Protein AF-A0A2V8T708-F1 (afdb_monomer_lite)

Foldseek 3Di:
DVVVLVVLLVVLVVQLVVCVVLVVLLSVLVSLLVNLVSCVVVVNLVSNLVSLVVSQVSLVLCVLQDDDPPVSLVVSLCSNCSSLLSNLVSCVVVVNNQVSVQSLLVSVLLSVLSCCVVPPLPLCPPPDPVLVVVLVVLNVQLVVLVVVLVVLVPDPDRDPVVSSVSSVSNVVSVVVNVVSVVVVCVVPVCSCVSSPVDRGQGLQNVLVVAPAQVDWDWGWDDDPVDIKIKIKGFAPDDDPPDDPDPRRIDIDIDD

Sequence (255 aa):
MQEKYAQALEDYQSSLRISKEIGDRQRVAITLNNIGNAYYLQGNRLSAREYLTNAIAAVEELRGEVVGDEQQQQQFFQMMLSPYHQIIKLLLDEKKPVEAFGYAERGKARALLDTLENGRVQVTKAMTESEKSEEQRLNAQVVLINTQIYRENLRQQQEKAVLSELQNRLEKARASYEAFQINVYAAHPELKTQRGRMNPVDLGEAGKLIPDARAAILEYVVTEDRTYLFLLTKRQQPQADGDSSPAATSLKVYT

pLDDT: mean 80.22, std 14.01, range [40.09, 97.5]

Secondary structure (DSSP, 8-state):
-HHHHHHHHHHHHHHHHHHHHTT-HHHHHHHHHHHHHHHHHTT-HHHHHHHHHHHHHHHHHHTTS----HHHHHHHHHHHHHHHHHHHHHHHHTT-HHHHHHHHHHHHHHHHHHHHHTTT--TTTTS-HHHHHHHHHHHHHHHHHHHHHHHHHTSSS--HHHHHHHHHHHHHHHHHHHHHHHHHHHH-THHHHHTT-PPPPPHHHHHHT--STT-EEEEEEE-SS-EEEEEEEE-SS--SS-------EEEEEE-

Radius of gyration: 21.23 Å; chains: 1; bounding box: 49×35×62 Å

Structure (mmCIF, N/CA/C/O backbone):
data_AF-A0A2V8T708-F1
#
_entry.id   AF-A0A2V8T708-F1
#
loop_
_atom_site.group_PDB
_atom_site.id
_atom_site.type_symbol
_atom_site.label_atom_id
_atom_site.label_alt_id
_atom_site.label_comp_id
_atom_site.label_asym_id
_atom_site.label_entity_id
_atom_site.label_seq_id
_atom_site.pdbx_PDB_ins_code
_atom_site.Cartn_x
_atom_site.Cartn_y
_atom_site.Cartn_z
_atom_site.occupancy
_atom_site.B_iso_or_equiv
_atom_site.auth_seq_id
_atom_site.auth_comp_id
_atom_site.auth_asym_id
_atom_site.auth_atom_id
_atom_site.pdbx_PDB_model_num
ATOM 1 N N . MET A 1 1 ? -26.176 5.010 -11.336 1.00 62.66 1 MET A N 1
ATOM 2 C CA . MET A 1 1 ? -24.756 4.701 -11.032 1.00 62.66 1 MET A CA 1
ATOM 3 C C . MET A 1 1 ? -24.091 5.845 -10.273 1.00 62.66 1 MET A C 1
ATOM 5 O O . MET A 1 1 ? -23.563 5.576 -9.209 1.00 62.66 1 MET A O 1
ATOM 9 N N . GLN A 1 2 ? -24.183 7.103 -10.732 1.00 62.94 2 GLN A N 1
ATOM 10 C CA . GLN A 1 2 ? -23.616 8.271 -10.026 1.00 62.94 2 GLN A CA 1
ATOM 11 C C . GLN A 1 2 ? -24.111 8.444 -8.577 1.00 62.94 2 GLN A C 1
ATOM 13 O O . GLN A 1 2 ? -23.284 8.596 -7.685 1.00 62.94 2 GLN A O 1
ATOM 18 N N . GLU A 1 3 ? -25.417 8.313 -8.317 1.00 70.19 3 GLU A N 1
ATOM 19 C CA . GLU A 1 3 ? -25.972 8.398 -6.949 1.00 70.19 3 GLU A CA 1
ATOM 20 C C . GLU A 1 3 ? -25.413 7.323 -6.001 1.00 70.19 3 GLU A C 1
ATOM 22 O O . GLU A 1 3 ? -25.097 7.613 -4.852 1.00 70.19 3 GLU A O 1
ATOM 27 N N . LYS A 1 4 ? -25.196 6.096 -6.498 1.00 76.75 4 LYS A N 1
ATOM 28 C CA . LYS A 1 4 ? -24.633 4.996 -5.696 1.00 76.75 4 LYS A CA 1
ATOM 29 C C . LYS A 1 4 ? -23.182 5.261 -5.292 1.00 76.75 4 LYS A C 1
ATOM 31 O O . LYS A 1 4 ? -22.783 4.899 -4.193 1.00 76.75 4 LYS A O 1
ATOM 36 N N . TYR A 1 5 ? -22.396 5.897 -6.164 1.00 81.25 5 TYR A N 1
ATOM 37 C CA . TYR A 1 5 ? -21.017 6.259 -5.835 1.00 81.25 5 TYR A CA 1
ATOM 38 C C . TYR A 1 5 ? -20.942 7.445 -4.870 1.00 81.25 5 TYR A C 1
ATOM 40 O O . TYR A 1 5 ? -20.059 7.463 -4.022 1.00 81.25 5 TYR A O 1
ATOM 48 N N . ALA A 1 6 ? -21.851 8.419 -4.980 1.00 81.81 6 ALA A N 1
ATOM 49 C CA . ALA A 1 6 ? -21.919 9.535 -4.036 1.00 81.81 6 ALA A CA 1
ATOM 50 C C . ALA A 1 6 ? -22.233 9.044 -2.614 1.00 81.81 6 ALA A C 1
ATOM 52 O O . ALA A 1 6 ? -21.517 9.390 -1.679 1.00 81.81 6 ALA A O 1
ATOM 53 N N . GLN A 1 7 ? -23.221 8.156 -2.478 1.00 85.44 7 GLN A N 1
ATOM 54 C CA . GLN A 1 7 ? -23.560 7.543 -1.195 1.00 85.44 7 GLN A CA 1
ATOM 55 C C . GLN A 1 7 ? -22.406 6.690 -0.640 1.00 85.44 7 GLN A C 1
ATOM 57 O O . GLN A 1 7 ? -22.035 6.834 0.520 1.00 85.44 7 GLN A O 1
ATOM 62 N N . ALA A 1 8 ? -21.760 5.873 -1.482 1.00 87.56 8 ALA A N 1
ATOM 63 C CA . ALA A 1 8 ? -20.595 5.092 -1.062 1.00 87.56 8 ALA A CA 1
ATOM 64 C C . ALA A 1 8 ? -19.437 5.979 -0.571 1.00 87.56 8 ALA A C 1
ATOM 66 O O . ALA A 1 8 ? -18.780 5.653 0.414 1.00 87.56 8 ALA A O 1
ATOM 67 N N . LEU A 1 9 ? -19.183 7.113 -1.235 1.00 91.94 9 LEU A N 1
ATOM 68 C CA . LEU A 1 9 ? -18.159 8.066 -0.808 1.00 91.94 9 LEU A CA 1
ATOM 69 C C . LEU A 1 9 ? -18.486 8.695 0.550 1.00 91.94 9 LEU A C 1
ATOM 71 O O . LEU A 1 9 ? -17.573 8.859 1.353 1.00 91.94 9 LEU A O 1
ATOM 75 N N . GLU A 1 10 ? -19.748 9.022 0.823 1.00 90.50 10 GLU A N 1
ATOM 76 C CA . GLU A 1 10 ? -20.181 9.551 2.123 1.00 90.50 10 GLU A CA 1
ATOM 77 C C . GLU A 1 10 ? -19.977 8.527 3.253 1.00 90.50 10 GLU A C 1
ATOM 79 O O . GLU A 1 10 ? -19.394 8.846 4.299 1.00 90.50 10 GLU A O 1
ATOM 84 N N . ASP A 1 11 ? -20.352 7.271 3.004 1.00 90.31 11 ASP A N 1
ATOM 85 C CA . ASP A 1 11 ? -20.136 6.164 3.936 1.00 90.31 11 ASP A CA 1
ATOM 86 C C . ASP A 1 11 ? -18.637 5.928 4.184 1.00 90.31 11 ASP A C 1
ATOM 88 O O . ASP A 1 11 ? -18.193 5.788 5.330 1.00 90.31 11 ASP A O 1
ATOM 92 N N . TYR A 1 12 ? -17.817 5.945 3.127 1.00 93.94 12 TYR A N 1
ATOM 93 C CA . TYR A 1 12 ? -16.369 5.796 3.255 1.00 93.94 12 TYR A CA 1
ATOM 94 C C . TYR A 1 12 ? -15.712 6.984 3.957 1.00 93.94 12 TYR A C 1
ATOM 96 O O . TYR A 1 12 ? -14.820 6.775 4.774 1.00 93.94 12 TYR A O 1
ATOM 104 N N . GLN A 1 13 ? -16.142 8.220 3.704 1.00 91.88 13 GLN A N 1
ATOM 105 C CA . GLN A 1 13 ? -15.653 9.408 4.416 1.00 91.88 13 GLN A CA 1
ATOM 106 C C . GLN A 1 13 ? -15.935 9.297 5.920 1.00 91.88 13 GLN A C 1
ATOM 108 O O . GLN A 1 13 ? -15.044 9.515 6.746 1.00 91.88 13 GLN A O 1
ATOM 113 N N . SER A 1 14 ? -17.148 8.872 6.280 1.00 90.75 14 SER A N 1
ATOM 114 C CA . SER A 1 14 ? -17.531 8.618 7.671 1.00 90.75 14 SER A CA 1
ATOM 115 C C . SER A 1 14 ? -16.691 7.504 8.296 1.00 90.75 14 SER A C 1
ATOM 117 O O . SER A 1 14 ? -16.162 7.670 9.397 1.00 90.75 14 SER A O 1
ATOM 119 N N . SER A 1 15 ? -16.497 6.398 7.572 1.00 89.50 15 SER A N 1
ATOM 120 C CA . SER A 1 15 ? -15.641 5.294 8.006 1.00 89.50 15 SER A CA 1
ATOM 121 C C . SER A 1 15 ? -14.191 5.736 8.203 1.00 89.50 15 SER A C 1
ATOM 123 O O . SER A 1 15 ? -13.586 5.398 9.218 1.00 89.50 15 SER A O 1
ATOM 125 N N . LEU A 1 16 ? -13.635 6.532 7.285 1.00 92.94 16 LEU A N 1
ATOM 126 C CA . LEU A 1 16 ? -12.267 7.040 7.359 1.00 92.94 16 LEU A CA 1
ATOM 127 C C . LEU A 1 16 ? -12.073 7.906 8.603 1.00 92.94 16 LEU A C 1
ATOM 129 O O . LEU A 1 16 ? -11.081 7.743 9.311 1.00 92.94 16 LEU A O 1
ATOM 133 N N . ARG A 1 17 ? -13.028 8.798 8.886 1.00 90.00 17 ARG A N 1
ATOM 134 C CA . ARG A 1 17 ? -13.006 9.649 10.078 1.00 90.00 17 ARG A CA 1
ATOM 135 C C . ARG A 1 17 ? -13.020 8.812 11.356 1.00 90.00 17 ARG A C 1
ATOM 137 O O . ARG A 1 17 ? -12.129 8.977 12.181 1.00 90.00 17 ARG A O 1
ATOM 144 N N . ILE A 1 18 ? -13.965 7.878 11.480 1.00 79.44 18 ILE A N 1
ATOM 145 C CA . ILE A 1 18 ? -14.061 6.997 12.654 1.00 79.44 18 ILE A CA 1
ATOM 146 C C . ILE A 1 18 ? -12.779 6.175 12.808 1.00 79.44 18 ILE A C 1
ATOM 148 O O . ILE A 1 18 ? -12.226 6.112 13.896 1.00 79.44 18 ILE A O 1
ATOM 152 N N . SER A 1 19 ? -12.265 5.599 11.718 1.00 81.12 19 SER A N 1
ATOM 153 C CA . SER A 1 19 ? -11.041 4.784 11.732 1.00 81.12 19 SER A CA 1
ATOM 154 C C . SER A 1 19 ? -9.831 5.575 12.227 1.00 81.12 19 SER A C 1
ATOM 156 O O . SER A 1 19 ? -9.043 5.056 13.010 1.00 81.12 19 SER A O 1
ATOM 158 N N . LYS A 1 20 ? -9.708 6.846 11.818 1.00 82.31 20 LYS A N 1
ATOM 159 C CA . LYS A 1 20 ? -8.677 7.760 12.329 1.00 82.31 20 LYS A CA 1
ATOM 160 C C . LYS A 1 20 ? -8.878 8.075 13.811 1.00 82.31 20 LYS A C 1
ATOM 162 O O . LYS A 1 20 ? -7.913 8.020 14.563 1.00 82.31 20 LYS A O 1
ATOM 167 N N . GLU A 1 21 ? -10.109 8.373 14.231 1.00 76.50 21 GLU A N 1
ATOM 168 C CA . GLU A 1 21 ? -10.447 8.675 15.632 1.00 76.50 21 GLU A CA 1
ATOM 169 C C . GLU A 1 21 ? -10.122 7.507 16.573 1.00 76.50 21 GLU A C 1
ATOM 171 O O . GLU A 1 21 ? -9.673 7.729 17.694 1.00 76.50 21 GLU A O 1
ATOM 176 N N . ILE A 1 22 ? -10.318 6.269 16.112 1.00 71.00 22 ILE A N 1
ATOM 177 C CA . ILE A 1 22 ? -10.075 5.054 16.900 1.00 71.00 22 ILE A CA 1
ATOM 178 C C . ILE A 1 22 ? -8.680 4.439 16.667 1.00 71.00 22 ILE A C 1
ATOM 180 O O . ILE A 1 22 ? -8.396 3.357 17.176 1.00 71.00 22 ILE A O 1
ATOM 184 N N . GLY A 1 23 ? -7.814 5.072 15.868 1.00 69.31 23 GLY A N 1
ATOM 185 C CA . GLY A 1 23 ? -6.458 4.575 15.589 1.00 69.31 23 GLY A CA 1
ATOM 186 C C . GLY A 1 23 ? -6.382 3.274 14.767 1.00 69.31 23 GLY A C 1
ATOM 187 O O . GLY A 1 23 ? -5.349 2.597 14.767 1.00 69.31 23 GLY A O 1
ATOM 188 N N . ASP A 1 24 ? -7.448 2.905 14.048 1.00 77.81 24 ASP A N 1
ATOM 189 C CA . ASP A 1 24 ? -7.485 1.729 13.167 1.00 77.81 24 ASP A CA 1
ATOM 190 C C . ASP A 1 24 ? -6.787 2.042 11.831 1.00 77.81 24 ASP A C 1
ATOM 192 O O . ASP A 1 24 ? -7.413 2.303 10.800 1.00 77.81 24 ASP A O 1
ATOM 196 N N . ARG A 1 25 ? -5.448 2.049 11.866 1.00 81.44 25 ARG A N 1
ATOM 197 C CA . ARG A 1 25 ? -4.577 2.348 10.715 1.00 81.44 25 ARG A CA 1
ATOM 198 C C . ARG A 1 25 ? -4.820 1.396 9.527 1.00 81.44 25 ARG A C 1
ATOM 200 O O . ARG A 1 25 ? -4.778 1.838 8.380 1.00 81.44 25 ARG A O 1
ATOM 207 N N . GLN A 1 26 ? -5.143 0.121 9.777 1.00 80.56 26 GLN A N 1
ATOM 208 C CA . GLN A 1 26 ? -5.480 -0.844 8.716 1.00 80.56 26 GLN A CA 1
ATOM 209 C C . GLN A 1 26 ? -6.760 -0.440 7.986 1.00 80.56 26 GLN A C 1
ATOM 211 O O . GLN A 1 26 ? -6.789 -0.365 6.755 1.00 80.56 26 GLN A O 1
ATOM 216 N N . ARG A 1 27 ? -7.813 -0.102 8.735 1.00 85.31 27 ARG A N 1
ATOM 217 C CA . ARG A 1 27 ? -9.066 0.374 8.145 1.00 85.31 27 ARG A CA 1
ATOM 218 C C . ARG A 1 27 ? -8.904 1.718 7.454 1.00 85.31 27 ARG A C 1
ATOM 220 O O . ARG A 1 27 ? -9.534 1.929 6.425 1.00 85.31 27 ARG A O 1
ATOM 227 N N . VAL A 1 28 ? -8.024 2.595 7.941 1.00 90.81 28 VAL A N 1
ATOM 228 C CA . VAL A 1 28 ? -7.646 3.819 7.217 1.00 90.81 28 VAL A CA 1
ATOM 229 C C . VAL A 1 28 ? -7.103 3.478 5.826 1.00 90.81 28 VAL A C 1
ATOM 231 O O . VAL A 1 28 ? -7.620 4.005 4.843 1.00 90.81 28 VAL A O 1
ATOM 234 N N . ALA A 1 29 ? -6.131 2.569 5.719 1.00 91.25 29 ALA A N 1
ATOM 235 C CA . ALA A 1 29 ? -5.554 2.162 4.435 1.00 91.25 29 ALA A CA 1
ATOM 236 C C . ALA A 1 29 ? -6.601 1.562 3.474 1.00 91.25 29 ALA A C 1
ATOM 238 O O . ALA A 1 29 ? -6.695 1.977 2.315 1.00 91.25 29 ALA A O 1
ATOM 239 N N . ILE A 1 30 ? -7.437 0.642 3.969 1.00 90.69 30 ILE A N 1
ATOM 240 C CA . ILE A 1 30 ? -8.516 0.010 3.189 1.00 90.69 30 ILE A CA 1
ATOM 241 C C . ILE A 1 30 ? -9.527 1.053 2.705 1.00 90.69 30 ILE A C 1
ATOM 243 O O . ILE A 1 30 ? -9.901 1.075 1.531 1.00 90.69 30 ILE A O 1
ATOM 247 N N . THR A 1 31 ? -9.974 1.939 3.594 1.00 93.88 31 THR A N 1
ATOM 248 C CA . THR A 1 31 ? -10.981 2.945 3.256 1.00 93.88 31 THR A CA 1
ATOM 249 C C . THR A 1 31 ? -10.434 3.967 2.259 1.00 93.88 31 THR A C 1
ATOM 251 O O . THR A 1 31 ? -11.141 4.323 1.319 1.00 93.88 31 THR A O 1
ATOM 254 N N . LEU A 1 32 ? -9.168 4.384 2.382 1.00 96.81 32 LEU A N 1
ATOM 255 C CA . LEU A 1 32 ? -8.510 5.243 1.388 1.00 96.81 32 LEU A CA 1
ATOM 256 C C . LEU A 1 32 ? -8.470 4.580 0.001 1.00 96.81 32 LEU A C 1
ATOM 258 O O . LEU A 1 32 ? -8.806 5.225 -0.992 1.00 96.81 32 LEU A O 1
ATOM 262 N N . ASN A 1 33 ? -8.132 3.288 -0.068 1.00 95.44 33 ASN A N 1
ATOM 263 C CA . ASN A 1 33 ? -8.149 2.520 -1.316 1.00 95.44 33 ASN A CA 1
ATOM 264 C C . ASN A 1 33 ? -9.547 2.492 -1.951 1.00 95.44 33 ASN A C 1
ATOM 266 O O . ASN A 1 33 ? -9.697 2.741 -3.148 1.00 95.44 33 ASN A O 1
ATOM 270 N N . ASN A 1 34 ? -10.579 2.247 -1.141 1.00 94.81 34 ASN A N 1
ATOM 271 C CA . ASN A 1 34 ? -11.962 2.191 -1.611 1.00 94.81 34 ASN A CA 1
ATOM 272 C C . ASN A 1 34 ? -12.456 3.549 -2.126 1.00 94.81 34 ASN A C 1
ATOM 274 O O . ASN A 1 34 ? -13.099 3.604 -3.173 1.00 94.81 34 ASN A O 1
ATOM 278 N N . ILE A 1 35 ? -12.107 4.646 -1.444 1.00 96.50 35 ILE A N 1
ATOM 279 C CA . ILE A 1 35 ? -12.404 6.009 -1.909 1.00 96.50 35 ILE A CA 1
ATOM 280 C C . ILE A 1 35 ? -11.700 6.284 -3.242 1.00 96.50 35 ILE A C 1
ATOM 282 O O . ILE A 1 35 ? -12.323 6.790 -4.177 1.00 96.50 35 ILE A O 1
ATOM 286 N N . GLY A 1 36 ? -10.420 5.918 -3.356 1.00 96.31 36 GLY A N 1
ATOM 287 C CA . GLY A 1 36 ? -9.652 6.072 -4.590 1.00 96.31 36 GLY A CA 1
ATOM 288 C C . GLY A 1 36 ? -10.285 5.334 -5.770 1.00 96.31 36 GLY A C 1
ATOM 289 O O . GLY A 1 36 ? -10.483 5.921 -6.835 1.00 96.31 36 GLY A O 1
ATOM 290 N N . ASN A 1 37 ? -10.691 4.080 -5.561 1.00 93.25 37 ASN A N 1
ATOM 291 C CA . ASN A 1 37 ? -11.392 3.292 -6.574 1.00 93.25 37 ASN A CA 1
ATOM 292 C C . ASN A 1 37 ? -12.768 3.892 -6.929 1.00 93.25 37 ASN A C 1
ATOM 294 O O . ASN A 1 37 ? -13.119 3.989 -8.103 1.00 93.25 37 ASN A O 1
ATOM 298 N N . ALA A 1 38 ? -13.537 4.364 -5.943 1.00 94.00 38 ALA A N 1
ATOM 299 C CA . ALA A 1 38 ? -14.822 5.017 -6.194 1.00 94.00 38 ALA A CA 1
ATOM 300 C C . ALA A 1 38 ? -14.668 6.271 -7.074 1.00 94.00 38 ALA A C 1
ATOM 302 O O . ALA A 1 38 ? -15.415 6.436 -8.040 1.00 94.00 38 ALA A O 1
ATOM 303 N N . TYR A 1 39 ? -13.665 7.114 -6.810 1.00 95.12 39 TYR A N 1
ATOM 304 C CA . TYR A 1 39 ? -13.364 8.264 -7.668 1.00 95.12 39 TYR A CA 1
ATOM 305 C C . TYR A 1 39 ? -12.889 7.858 -9.064 1.00 95.12 39 TYR A C 1
ATOM 307 O O . TYR A 1 39 ? -13.274 8.498 -10.045 1.00 95.12 39 TYR A O 1
ATOM 315 N N . TYR A 1 40 ? -12.103 6.784 -9.176 1.00 93.00 40 TYR A N 1
ATOM 316 C CA . TYR A 1 40 ? -11.673 6.254 -10.470 1.00 93.00 40 TYR A CA 1
ATOM 317 C C . TYR A 1 40 ? -12.882 5.820 -11.312 1.00 93.00 40 TYR A C 1
ATOM 319 O O . TYR A 1 40 ? -13.004 6.229 -12.467 1.00 93.00 40 TYR A O 1
ATOM 327 N N . LEU A 1 41 ? -13.835 5.100 -10.711 1.00 90.69 41 LEU A N 1
ATOM 328 C CA . LEU A 1 41 ? -15.077 4.673 -11.367 1.00 90.69 41 LEU A CA 1
ATOM 329 C C . LEU A 1 41 ? -16.006 5.843 -11.736 1.00 90.69 41 LEU A C 1
ATOM 331 O O . LEU A 1 41 ? -16.778 5.737 -12.688 1.00 90.69 41 LEU A O 1
ATOM 335 N N . GLN A 1 42 ? -15.922 6.971 -11.027 1.00 92.19 42 GLN A N 1
ATOM 336 C CA . GLN A 1 42 ? -16.604 8.218 -11.395 1.00 92.19 42 GLN A CA 1
ATOM 337 C C . GLN A 1 42 ? -15.880 9.013 -12.499 1.00 92.19 42 GLN A C 1
ATOM 339 O O . GLN A 1 42 ? -16.405 10.021 -12.969 1.00 92.19 42 GLN A O 1
ATOM 344 N N . GLY A 1 43 ? -14.678 8.598 -12.909 1.00 91.19 43 GLY A N 1
ATOM 345 C CA . GLY A 1 43 ? -13.841 9.322 -13.867 1.00 91.19 43 GLY A CA 1
ATOM 346 C C . GLY A 1 43 ? -13.058 10.496 -13.266 1.00 91.19 43 GLY A C 1
ATOM 347 O O . GLY A 1 43 ? -12.347 11.187 -14.001 1.00 91.19 43 GLY A O 1
ATOM 348 N N . ASN A 1 44 ? -13.126 10.715 -11.948 1.00 94.44 44 ASN A N 1
ATOM 349 C CA . ASN A 1 44 ? -12.335 11.732 -11.257 1.00 94.44 44 ASN A CA 1
ATOM 350 C C . ASN A 1 44 ? -10.922 11.203 -10.965 1.00 94.44 44 ASN A C 1
ATOM 352 O O . ASN A 1 44 ? -10.595 10.763 -9.862 1.00 94.44 44 ASN A O 1
ATOM 356 N N . ARG A 1 45 ? -10.070 11.255 -11.992 1.00 94.56 45 ARG A N 1
ATOM 357 C CA . ARG A 1 45 ? -8.704 10.714 -11.947 1.00 94.56 45 ARG A CA 1
ATOM 358 C C . ARG A 1 45 ? -7.793 11.412 -10.936 1.00 94.56 45 ARG A C 1
ATOM 360 O O . ARG A 1 45 ? -6.942 10.752 -10.348 1.00 94.56 45 ARG A O 1
ATOM 367 N N . LEU A 1 46 ? -7.970 12.718 -10.717 1.00 95.31 46 LEU A N 1
ATOM 368 C CA . LEU A 1 46 ? -7.141 13.481 -9.778 1.00 95.31 46 LEU A CA 1
ATOM 369 C C . LEU A 1 46 ? -7.376 13.018 -8.340 1.00 95.31 46 LEU A C 1
ATOM 371 O O . LEU A 1 46 ? -6.426 12.613 -7.673 1.00 95.31 46 LEU A O 1
ATOM 375 N N . SER A 1 47 ? -8.637 13.001 -7.897 1.00 95.50 47 SER A N 1
ATOM 376 C CA . SER A 1 47 ? -8.976 12.516 -6.557 1.00 95.50 47 SER A CA 1
ATOM 377 C C . SER A 1 47 ? -8.646 11.033 -6.410 1.00 95.50 47 SER A C 1
ATOM 379 O O . SER A 1 47 ? -8.074 10.632 -5.402 1.00 95.50 47 SER A O 1
ATOM 381 N N . ALA A 1 48 ? -8.916 10.214 -7.429 1.00 96.94 48 ALA A N 1
ATOM 382 C CA . ALA A 1 48 ? -8.542 8.804 -7.401 1.00 96.94 48 ALA A CA 1
ATOM 383 C C . ALA A 1 48 ? -7.042 8.609 -7.136 1.00 96.94 48 ALA A C 1
ATOM 385 O O . ALA A 1 48 ? -6.675 7.870 -6.224 1.00 96.94 48 ALA A O 1
ATOM 386 N N . ARG A 1 49 ? -6.180 9.323 -7.873 1.00 96.44 49 ARG A N 1
ATOM 387 C CA . ARG A 1 49 ? -4.727 9.271 -7.678 1.00 96.44 49 ARG A CA 1
ATOM 388 C C . ARG A 1 49 ? -4.341 9.666 -6.256 1.00 96.44 49 ARG A C 1
ATOM 390 O O . ARG A 1 49 ? -3.602 8.923 -5.623 1.00 96.44 49 ARG A O 1
ATOM 397 N N . GLU A 1 50 ? -4.854 10.785 -5.752 1.00 96.12 50 GLU A N 1
ATOM 398 C CA . GLU A 1 50 ? -4.553 11.275 -4.402 1.00 96.12 50 GLU A CA 1
ATOM 399 C C . GLU A 1 50 ? -4.870 10.220 -3.330 1.00 96.12 50 GLU A C 1
ATOM 401 O O . GLU A 1 50 ? -3.992 9.816 -2.560 1.00 96.12 50 GLU A O 1
ATOM 406 N N . TYR A 1 51 ? -6.099 9.701 -3.325 1.00 97.50 51 TYR A N 1
ATOM 407 C CA . TYR A 1 51 ? -6.534 8.713 -2.338 1.00 97.50 51 TYR A CA 1
ATOM 408 C C . TYR A 1 51 ? -5.780 7.384 -2.462 1.00 97.50 51 TYR A C 1
ATOM 410 O O . TYR A 1 51 ? -5.408 6.809 -1.439 1.00 97.50 51 TYR A O 1
ATOM 418 N N . LEU A 1 52 ? -5.481 6.923 -3.682 1.00 96.88 52 LEU A N 1
ATOM 419 C CA . LEU A 1 52 ? -4.673 5.719 -3.901 1.00 96.88 52 LEU A CA 1
ATOM 420 C C . LEU A 1 52 ? -3.230 5.902 -3.419 1.00 96.88 52 LEU A C 1
ATOM 422 O O . LEU A 1 52 ? -2.680 5.005 -2.783 1.00 96.88 52 LEU A O 1
ATOM 426 N N . THR A 1 53 ? -2.620 7.069 -3.644 1.00 94.38 53 THR A N 1
ATOM 427 C CA . THR A 1 53 ? -1.273 7.349 -3.124 1.00 94.38 53 THR A CA 1
ATOM 428 C C . THR A 1 53 ? -1.239 7.431 -1.600 1.00 94.38 53 THR A C 1
ATOM 430 O O . THR A 1 53 ? -0.311 6.902 -0.988 1.00 94.38 53 THR A O 1
ATOM 433 N N . ASN A 1 54 ? -2.278 7.996 -0.980 1.00 94.44 54 ASN A N 1
ATOM 434 C CA . ASN A 1 54 ? -2.424 8.012 0.475 1.00 94.44 54 ASN A CA 1
ATOM 435 C C . ASN A 1 54 ? -2.653 6.600 1.037 1.00 94.44 54 ASN A C 1
ATOM 437 O O . ASN A 1 54 ? -2.107 6.265 2.086 1.00 94.44 54 ASN A O 1
ATOM 441 N N . ALA A 1 55 ? -3.411 5.751 0.333 1.00 94.50 55 ALA A N 1
ATOM 442 C CA . ALA A 1 55 ? -3.590 4.350 0.705 1.00 94.50 55 ALA A CA 1
ATOM 443 C C . ALA A 1 55 ? -2.262 3.580 0.656 1.00 94.50 55 ALA A C 1
ATOM 445 O O . ALA A 1 55 ? -1.947 2.862 1.600 1.00 94.50 55 ALA A O 1
ATOM 446 N N . ILE A 1 56 ? -1.455 3.776 -0.396 1.00 91.44 56 ILE A N 1
ATOM 447 C CA . ILE A 1 56 ? -0.107 3.193 -0.501 1.00 91.44 56 ILE A CA 1
ATOM 448 C C . ILE A 1 56 ? 0.765 3.641 0.674 1.00 91.44 56 ILE A C 1
ATOM 450 O O . ILE A 1 56 ? 1.392 2.801 1.309 1.00 91.44 56 ILE A O 1
ATOM 454 N N . ALA A 1 57 ? 0.787 4.937 0.995 1.00 87.50 57 ALA A N 1
ATOM 455 C CA . ALA A 1 57 ? 1.567 5.444 2.123 1.00 87.50 57 ALA A CA 1
ATOM 456 C C . ALA A 1 57 ? 1.142 4.796 3.455 1.00 87.50 57 ALA A C 1
ATOM 458 O O . ALA A 1 57 ? 1.995 4.302 4.189 1.00 87.50 57 ALA A O 1
ATOM 459 N N . ALA A 1 58 ? -0.167 4.712 3.718 1.00 87.44 58 ALA A N 1
ATOM 460 C CA . ALA A 1 58 ? -0.702 4.080 4.926 1.00 87.44 58 ALA A CA 1
ATOM 461 C C . ALA A 1 58 ? -0.367 2.578 5.003 1.00 87.44 58 ALA A C 1
ATOM 463 O O . ALA A 1 58 ? 0.018 2.072 6.053 1.00 87.44 58 ALA A O 1
ATOM 464 N N . VAL A 1 59 ? -0.469 1.855 3.885 1.00 82.38 59 VAL A N 1
ATOM 465 C CA . VAL A 1 59 ? -0.064 0.445 3.791 1.00 82.38 59 VAL A CA 1
ATOM 466 C C . VAL A 1 59 ? 1.427 0.264 4.079 1.00 82.38 59 VAL A C 1
ATOM 468 O O . VAL A 1 59 ? 1.824 -0.688 4.751 1.00 82.38 59 VAL A O 1
ATOM 471 N N . GLU A 1 60 ? 2.273 1.139 3.543 1.00 79.62 60 GLU A N 1
ATOM 472 C CA . GLU A 1 60 ? 3.715 1.028 3.735 1.00 79.62 60 GLU A CA 1
ATOM 473 C C . GLU A 1 60 ? 4.148 1.307 5.171 1.00 79.62 60 GLU A C 1
ATOM 475 O O . GLU A 1 60 ? 5.088 0.664 5.640 1.00 79.62 60 GLU A O 1
ATOM 480 N N . GLU A 1 61 ? 3.447 2.205 5.863 1.00 76.62 61 GLU A N 1
ATOM 481 C CA . GLU A 1 61 ? 3.615 2.455 7.295 1.00 76.62 61 GLU A CA 1
ATOM 482 C C . GLU A 1 61 ? 3.245 1.210 8.118 1.00 76.62 61 GLU A C 1
ATOM 484 O O . GLU A 1 61 ? 4.020 0.762 8.962 1.00 76.62 61 GLU A O 1
ATOM 489 N N . LEU A 1 62 ? 2.124 0.562 7.782 1.00 73.00 62 LEU A N 1
ATOM 490 C CA . LEU A 1 62 ? 1.649 -0.654 8.451 1.00 73.00 62 LEU A CA 1
ATOM 491 C C . LEU A 1 62 ? 2.575 -1.865 8.300 1.00 73.00 62 LEU A C 1
ATOM 493 O O . LEU A 1 62 ? 2.524 -2.769 9.128 1.00 73.00 62 LEU A O 1
ATOM 497 N N . ARG A 1 63 ? 3.417 -1.923 7.261 1.00 64.38 63 ARG A N 1
ATOM 498 C CA . ARG A 1 63 ? 4.291 -3.083 6.993 1.00 64.38 63 ARG A CA 1
ATOM 499 C C . ARG A 1 63 ? 5.287 -3.358 8.119 1.00 64.38 63 ARG A C 1
ATOM 501 O O . ARG A 1 63 ? 5.699 -4.495 8.294 1.00 64.38 63 ARG A O 1
ATOM 508 N N . GLY A 1 64 ? 5.651 -2.345 8.905 1.00 56.84 64 GLY A N 1
ATOM 509 C CA . GLY A 1 64 ? 6.462 -2.556 10.104 1.00 56.84 64 GLY A CA 1
ATOM 510 C C . GLY A 1 64 ? 5.718 -3.261 11.244 1.00 56.84 64 GLY A C 1
ATOM 511 O O . GLY A 1 64 ? 6.366 -3.741 12.160 1.00 56.84 64 GLY A O 1
ATOM 512 N N . GLU A 1 65 ? 4.387 -3.320 11.212 1.00 54.91 65 GLU A N 1
ATOM 513 C CA . GLU A 1 65 ? 3.551 -3.638 12.375 1.00 54.91 65 GLU A CA 1
ATOM 514 C C . GLU A 1 65 ? 2.774 -4.958 12.260 1.00 54.91 65 GLU A C 1
ATOM 516 O O . GLU A 1 65 ? 2.024 -5.308 13.176 1.00 54.91 65 GLU A O 1
ATOM 521 N N . VAL A 1 66 ? 2.890 -5.679 11.140 1.00 52.38 66 VAL A N 1
ATOM 522 C CA . VAL A 1 66 ? 2.052 -6.855 10.879 1.00 52.38 66 VAL A CA 1
ATOM 523 C C . VAL A 1 66 ? 2.847 -8.147 10.964 1.00 52.38 66 VAL A C 1
ATOM 525 O O . VAL A 1 66 ? 3.578 -8.510 10.051 1.00 52.38 66 VAL A O 1
ATOM 528 N N . VAL A 1 67 ? 2.597 -8.892 12.042 1.00 51.34 67 VAL A N 1
ATOM 529 C CA . VAL A 1 67 ? 2.800 -10.342 12.100 1.00 51.34 67 VAL A CA 1
ATOM 530 C C . VAL A 1 67 ? 1.568 -10.962 12.759 1.00 51.34 67 VAL A C 1
ATOM 532 O O . VAL A 1 67 ? 1.147 -10.549 13.836 1.00 51.34 67 VAL A O 1
ATOM 535 N N . GLY A 1 68 ? 0.974 -11.939 12.087 1.00 50.28 68 GLY A N 1
ATOM 536 C CA . GLY A 1 68 ? -0.193 -12.704 12.516 1.00 50.28 68 GLY A CA 1
ATOM 537 C C . GLY A 1 68 ? -0.092 -14.127 11.967 1.00 5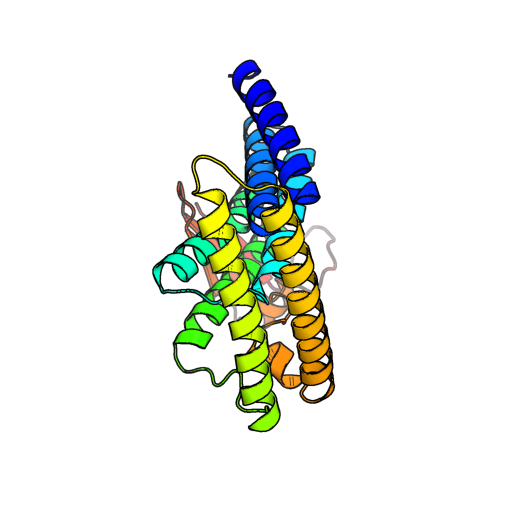0.28 68 GLY A C 1
ATOM 538 O O . GLY A 1 68 ? 0.945 -14.488 11.411 1.00 50.28 68 GLY A O 1
ATOM 539 N N . ASP A 1 69 ? -1.137 -14.937 12.118 1.00 48.66 69 ASP A N 1
ATOM 540 C CA . ASP A 1 69 ? -1.188 -16.258 11.477 1.00 48.66 69 ASP A CA 1
ATOM 541 C C . ASP A 1 69 ? -1.197 -16.162 9.933 1.00 48.66 69 ASP A C 1
ATOM 543 O O . ASP A 1 69 ? -1.316 -15.081 9.351 1.00 48.66 69 ASP A O 1
ATOM 547 N N . GLU A 1 70 ? -1.048 -17.299 9.250 1.00 51.84 70 GLU A N 1
ATOM 548 C CA . GLU A 1 70 ? -0.941 -17.372 7.782 1.00 51.84 70 GLU A CA 1
ATOM 549 C C . GLU A 1 70 ? -2.121 -16.689 7.061 1.00 51.84 70 GLU A C 1
ATOM 551 O O . GLU A 1 70 ? -1.942 -16.028 6.035 1.00 51.84 70 GLU A O 1
ATOM 556 N N . GLN A 1 71 ? -3.326 -16.763 7.632 1.00 57.34 71 GLN A N 1
ATOM 557 C CA . GLN A 1 71 ? -4.515 -16.131 7.066 1.00 57.34 71 GLN A CA 1
ATOM 558 C C . GLN A 1 71 ? -4.467 -14.603 7.221 1.00 57.34 71 GLN A C 1
ATOM 560 O O . GLN A 1 71 ? -4.809 -13.870 6.289 1.00 57.34 71 GLN A O 1
ATOM 565 N N . GLN A 1 72 ? -4.019 -14.108 8.376 1.00 61.06 72 GLN A N 1
ATOM 566 C CA . GLN A 1 72 ? -3.830 -12.677 8.621 1.00 61.06 72 GLN A CA 1
ATOM 567 C C . GLN A 1 72 ? -2.735 -12.091 7.723 1.00 61.06 72 GLN A C 1
ATOM 569 O O . GLN A 1 72 ? -2.896 -10.988 7.197 1.00 61.06 72 GLN A O 1
ATOM 574 N N . GLN A 1 73 ? -1.661 -12.846 7.484 1.00 63.72 73 GLN A N 1
ATOM 575 C CA . GLN A 1 73 ? -0.608 -12.468 6.542 1.00 63.72 73 GLN A CA 1
ATOM 576 C C . GLN A 1 73 ? -1.134 -12.392 5.104 1.00 63.72 73 GLN A C 1
ATOM 578 O O . GLN A 1 73 ? -0.861 -11.419 4.403 1.00 63.72 73 GLN A O 1
ATOM 583 N N . GLN A 1 74 ? -1.948 -13.360 4.669 1.00 65.44 74 GLN A N 1
ATOM 584 C CA . GLN A 1 74 ? -2.540 -13.345 3.330 1.00 65.44 74 GLN A CA 1
ATOM 585 C C . GLN A 1 74 ? -3.487 -12.153 3.124 1.00 65.44 74 GLN A C 1
ATOM 587 O O . GLN A 1 74 ? -3.426 -11.477 2.095 1.00 65.44 74 GLN A O 1
ATOM 592 N N . GLN A 1 75 ? -4.355 -11.869 4.099 1.00 67.19 75 GLN A N 1
ATOM 593 C CA . GLN A 1 75 ? -5.258 -10.714 4.045 1.00 67.19 75 GLN A CA 1
ATOM 594 C C . GLN A 1 75 ? -4.483 -9.396 4.034 1.00 67.19 75 GLN A C 1
ATOM 596 O O . GLN A 1 75 ? -4.814 -8.486 3.271 1.00 67.19 75 GLN A O 1
ATOM 601 N N . PHE A 1 76 ? -3.419 -9.306 4.833 1.00 71.75 76 PHE A N 1
ATOM 602 C CA . PHE A 1 76 ? -2.530 -8.154 4.833 1.00 71.75 76 PHE A CA 1
ATOM 603 C C . PHE A 1 76 ? -1.835 -7.965 3.484 1.00 71.75 76 PHE A C 1
ATO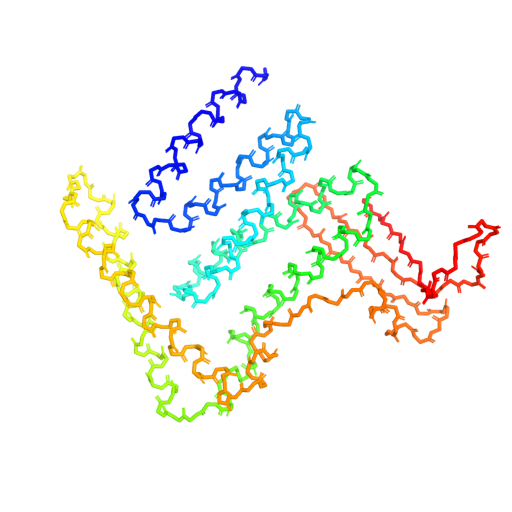M 605 O O . PHE A 1 76 ? -1.795 -6.851 2.971 1.00 71.75 76 PHE A O 1
ATOM 612 N N . PHE A 1 77 ? -1.354 -9.043 2.869 1.00 74.12 77 PHE A N 1
ATOM 613 C CA . PHE A 1 77 ? -0.717 -9.006 1.556 1.00 74.12 77 PHE A CA 1
ATOM 614 C C . PHE A 1 77 ? -1.679 -8.536 0.457 1.00 74.12 77 PHE A C 1
ATOM 616 O O . PHE A 1 77 ? -1.337 -7.678 -0.357 1.00 74.12 77 PHE A O 1
ATOM 623 N N . GLN A 1 78 ? -2.920 -9.031 0.459 1.00 73.75 78 GLN A N 1
ATOM 624 C CA . GLN A 1 78 ? -3.952 -8.551 -0.465 1.00 73.75 78 GLN A CA 1
ATOM 625 C C . GLN A 1 78 ? -4.267 -7.066 -0.249 1.00 73.75 78 GLN A C 1
ATOM 627 O O . GLN A 1 78 ? -4.301 -6.294 -1.211 1.00 73.75 78 GLN A O 1
ATOM 632 N N . MET A 1 79 ? -4.442 -6.649 1.011 1.00 80.56 79 MET A N 1
ATOM 633 C CA . MET A 1 79 ? -4.613 -5.240 1.371 1.00 80.56 79 MET A CA 1
ATOM 634 C C . MET A 1 79 ? -3.419 -4.401 0.905 1.00 80.56 79 MET A C 1
ATOM 636 O O . MET A 1 79 ? -3.610 -3.281 0.433 1.00 80.56 79 MET A O 1
ATOM 640 N N . MET A 1 80 ? -2.203 -4.942 1.003 1.00 81.12 80 MET A N 1
ATOM 641 C CA . MET A 1 80 ? -0.987 -4.248 0.612 1.00 81.12 80 MET A CA 1
ATOM 642 C C . MET A 1 80 ? -0.956 -3.973 -0.887 1.00 81.12 80 MET A C 1
ATOM 644 O O . MET A 1 80 ? -0.608 -2.868 -1.291 1.00 81.12 80 MET A O 1
ATOM 648 N N . LEU A 1 81 ? -1.311 -4.964 -1.705 1.00 87.19 81 LEU A N 1
ATOM 649 C CA . LEU A 1 81 ? -1.177 -4.881 -3.157 1.00 87.19 81 LEU A CA 1
ATOM 650 C C . LEU A 1 81 ? -2.326 -4.151 -3.849 1.00 87.19 81 LEU A C 1
ATOM 652 O O . LEU A 1 81 ? -2.097 -3.527 -4.887 1.00 87.19 81 LEU A O 1
ATOM 656 N N . SER A 1 82 ? -3.539 -4.176 -3.285 1.00 90.81 82 SER A N 1
ATOM 657 C CA . SER A 1 82 ? -4.712 -3.553 -3.916 1.00 90.81 82 SER A CA 1
ATOM 658 C C . SER A 1 82 ? -4.467 -2.091 -4.338 1.00 90.81 82 SER A C 1
ATOM 660 O O . SER A 1 82 ? -4.689 -1.781 -5.512 1.00 90.81 82 SER A O 1
ATOM 662 N N . PRO A 1 83 ? -3.953 -1.190 -3.476 1.00 93.25 83 PRO A N 1
ATOM 663 C CA . PRO A 1 83 ? -3.687 0.194 -3.870 1.00 93.25 83 PRO A CA 1
ATOM 664 C C . PRO A 1 83 ? -2.695 0.330 -5.033 1.00 93.25 83 PRO A C 1
ATOM 666 O O . PRO A 1 83 ? -2.876 1.197 -5.890 1.00 93.25 83 PRO A O 1
ATOM 669 N N . TYR A 1 84 ? -1.678 -0.542 -5.103 1.00 93.19 84 TYR A N 1
ATOM 670 C CA . TYR A 1 84 ? -0.720 -0.560 -6.214 1.00 93.19 84 TYR A CA 1
ATOM 671 C C . TYR A 1 84 ? -1.398 -0.978 -7.519 1.00 93.19 84 TYR A C 1
ATOM 673 O O . TYR A 1 84 ? -1.224 -0.323 -8.542 1.00 93.19 84 TYR A O 1
ATOM 681 N N . HIS A 1 85 ? -2.224 -2.024 -7.492 1.00 93.81 85 HIS A N 1
ATOM 682 C CA . HIS A 1 85 ? -2.959 -2.469 -8.677 1.00 93.81 85 HIS A CA 1
ATOM 683 C C . HIS A 1 85 ? -3.872 -1.367 -9.229 1.00 93.81 85 HIS A C 1
ATOM 685 O O . HIS A 1 85 ? -3.879 -1.112 -10.436 1.00 93.81 85 HIS A O 1
ATOM 691 N N . GLN A 1 86 ? -4.593 -0.670 -8.346 1.00 94.75 86 GLN A N 1
ATOM 692 C CA . GLN A 1 86 ? -5.491 0.412 -8.745 1.00 94.75 86 GLN A CA 1
ATOM 693 C C . GLN A 1 86 ? -4.732 1.609 -9.332 1.00 94.75 86 GLN A C 1
ATOM 695 O O . GLN A 1 86 ? -5.152 2.151 -10.357 1.00 94.75 86 GLN A O 1
ATOM 700 N N . ILE A 1 87 ? -3.597 2.013 -8.740 1.00 95.81 87 ILE A N 1
ATOM 701 C CA . ILE A 1 87 ? -2.832 3.147 -9.276 1.00 95.81 87 ILE A CA 1
ATOM 702 C C . ILE A 1 87 ? -2.154 2.802 -10.605 1.00 95.81 87 ILE A C 1
ATOM 704 O O . ILE A 1 87 ? -2.131 3.636 -11.506 1.00 95.81 87 ILE A O 1
ATOM 708 N N . ILE A 1 88 ? -1.663 1.569 -10.768 1.00 94.94 88 ILE A N 1
ATOM 709 C CA . ILE A 1 88 ? -1.066 1.092 -12.023 1.00 94.94 88 ILE A CA 1
ATOM 710 C C . ILE A 1 88 ? -2.102 1.154 -13.142 1.00 94.94 88 ILE A C 1
ATOM 712 O O . ILE A 1 88 ? -1.844 1.761 -14.180 1.00 94.94 88 ILE A O 1
ATOM 716 N N . LYS A 1 89 ? -3.299 0.607 -12.906 1.00 94.38 89 LYS A N 1
ATOM 717 C CA . LYS A 1 89 ? -4.418 0.674 -13.852 1.00 94.38 89 LYS A CA 1
ATOM 718 C C . LYS A 1 89 ? -4.762 2.120 -14.223 1.00 94.38 89 LYS A C 1
ATOM 720 O O . LYS A 1 89 ? -4.811 2.451 -15.406 1.00 94.38 89 LYS A O 1
ATOM 725 N N . LEU A 1 90 ? -4.921 2.993 -13.225 1.00 94.94 90 LEU A N 1
ATOM 726 C CA . LEU A 1 90 ? -5.220 4.412 -13.436 1.00 94.94 90 LEU A CA 1
ATOM 727 C C . LEU A 1 90 ? -4.162 5.101 -14.310 1.00 94.94 90 LEU A C 1
ATOM 729 O O . LEU A 1 90 ? -4.510 5.822 -15.244 1.00 94.94 90 LEU A O 1
ATOM 733 N N . LEU A 1 91 ? -2.877 4.876 -14.030 1.00 95.06 91 LEU A N 1
ATOM 734 C CA . LEU A 1 91 ? -1.771 5.501 -14.761 1.00 95.06 91 LEU A CA 1
ATOM 735 C C . LEU A 1 91 ? -1.663 4.983 -16.199 1.00 95.06 91 LEU A C 1
ATOM 737 O O . LEU A 1 91 ? -1.345 5.748 -17.111 1.00 95.06 91 LEU A O 1
ATOM 741 N N . LEU A 1 92 ? -1.951 3.702 -16.429 1.00 93.62 92 LEU A N 1
ATOM 742 C CA . LEU A 1 92 ? -1.974 3.134 -17.775 1.00 93.62 92 LEU A CA 1
ATOM 743 C C . LEU A 1 92 ? -3.121 3.705 -18.616 1.00 93.62 92 LEU A C 1
ATOM 745 O O . LEU A 1 92 ? -2.890 4.066 -19.772 1.00 93.62 92 LEU A O 1
ATOM 749 N N . ASP A 1 93 ? -4.304 3.906 -18.030 1.00 92.19 93 ASP A N 1
ATOM 750 C CA . ASP A 1 93 ? -5.419 4.593 -18.699 1.00 92.19 93 ASP A CA 1
ATOM 751 C C . ASP A 1 93 ? -5.083 6.045 -19.071 1.00 92.19 93 ASP A C 1
ATOM 753 O O . ASP A 1 93 ? -5.591 6.588 -20.055 1.00 92.19 93 ASP A O 1
ATOM 757 N N . GLU A 1 94 ? -4.207 6.687 -18.299 1.00 93.56 94 GLU A N 1
ATOM 758 C CA . GLU A 1 94 ? -3.700 8.036 -18.560 1.00 93.56 94 GLU A CA 1
ATOM 759 C C . GLU A 1 94 ? -2.480 8.070 -19.486 1.00 93.56 94 GLU A C 1
ATOM 761 O O . GLU A 1 94 ? -1.921 9.142 -19.721 1.00 93.56 94 GLU A O 1
ATOM 766 N N . LYS A 1 95 ? -2.074 6.921 -20.040 1.00 94.31 95 LYS A N 1
ATOM 767 C CA . LYS A 1 95 ? -0.898 6.786 -20.912 1.00 94.31 95 LYS A CA 1
ATOM 768 C C . LYS A 1 95 ? 0.405 7.210 -20.221 1.00 94.31 95 LYS A C 1
ATOM 770 O O . LYS A 1 95 ? 1.293 7.777 -20.858 1.00 94.31 95 LYS A O 1
ATOM 775 N N . LYS A 1 96 ? 0.542 6.889 -18.931 1.00 93.06 96 LYS A N 1
ATOM 776 C CA . LYS A 1 96 ? 1.728 7.147 -18.093 1.00 93.06 96 LYS A CA 1
ATOM 777 C C . LYS A 1 96 ? 2.466 5.846 -17.726 1.00 93.06 96 LYS A C 1
ATOM 779 O O . LYS A 1 96 ? 2.540 5.480 -16.552 1.00 93.06 96 LYS A O 1
ATOM 784 N N . PRO A 1 97 ? 3.039 5.117 -18.704 1.00 92.38 97 PRO A N 1
ATOM 785 C CA . PRO A 1 97 ? 3.593 3.781 -18.477 1.00 92.3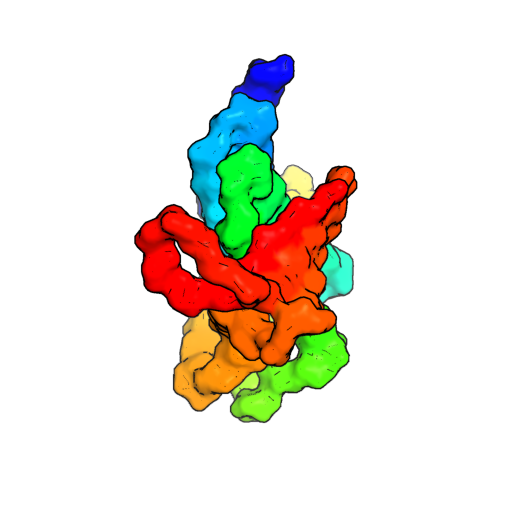8 97 PRO A CA 1
ATOM 786 C C . PRO A 1 97 ? 4.842 3.772 -17.589 1.00 92.38 97 PRO A C 1
ATOM 788 O O . PRO A 1 97 ? 5.061 2.798 -16.879 1.00 92.38 97 PRO A O 1
ATOM 791 N N . VAL A 1 98 ? 5.646 4.840 -17.597 1.00 89.88 98 VAL A N 1
ATOM 792 C CA . VAL A 1 98 ? 6.857 4.936 -16.761 1.00 89.88 98 VAL A CA 1
ATOM 793 C C . VAL A 1 98 ? 6.492 5.045 -15.281 1.00 89.88 98 VAL A C 1
ATOM 795 O O . VAL A 1 98 ? 7.064 4.344 -14.452 1.00 89.88 98 VAL A O 1
ATOM 798 N N . GLU A 1 99 ? 5.503 5.880 -14.951 1.00 90.94 99 GLU A N 1
ATOM 799 C CA . GLU A 1 99 ? 4.989 5.995 -13.581 1.00 90.94 99 GLU A CA 1
ATOM 800 C C . GLU A 1 99 ? 4.344 4.672 -13.139 1.00 90.94 99 GLU A C 1
ATOM 802 O O . GLU A 1 99 ? 4.621 4.186 -12.044 1.00 90.94 99 GLU A O 1
ATOM 807 N N . ALA A 1 100 ? 3.538 4.050 -14.011 1.00 93.06 100 ALA A N 1
ATOM 808 C CA . ALA A 1 100 ? 2.914 2.756 -13.738 1.00 93.06 100 ALA A CA 1
ATOM 809 C C . ALA A 1 100 ? 3.953 1.653 -13.466 1.00 93.06 100 ALA A C 1
ATOM 811 O O . ALA A 1 100 ? 3.805 0.902 -12.505 1.00 93.06 100 ALA A O 1
ATOM 812 N N . PHE A 1 101 ? 5.031 1.600 -14.256 1.00 91.56 101 PHE A N 1
ATOM 813 C CA . PHE A 1 101 ? 6.151 0.684 -14.036 1.00 91.56 101 PHE A CA 1
ATOM 814 C C . PHE A 1 101 ? 6.802 0.900 -12.663 1.00 91.56 101 PHE A C 1
ATOM 816 O O . PHE A 1 101 ? 7.038 -0.061 -11.939 1.00 91.56 101 PHE A O 1
ATOM 823 N N . GLY A 1 102 ? 7.014 2.154 -12.252 1.00 88.94 102 GLY A N 1
ATOM 824 C CA . GLY A 1 102 ? 7.565 2.455 -10.928 1.00 88.94 102 GLY A CA 1
ATOM 825 C C . GLY A 1 102 ? 6.704 1.913 -9.779 1.00 88.94 102 GLY A C 1
ATOM 826 O O . GLY A 1 102 ? 7.236 1.384 -8.804 1.00 88.94 102 GLY A O 1
ATOM 827 N N . TYR A 1 103 ? 5.373 1.989 -9.893 1.00 90.81 103 TYR A N 1
ATOM 828 C CA . TYR A 1 103 ? 4.469 1.385 -8.906 1.00 90.81 103 TYR A CA 1
ATOM 829 C C . TYR A 1 103 ? 4.425 -0.146 -8.983 1.00 90.81 103 TYR A C 1
ATOM 831 O O . TYR A 1 103 ? 4.273 -0.775 -7.936 1.00 90.81 103 TYR A O 1
ATOM 839 N N . ALA A 1 104 ? 4.584 -0.740 -10.171 1.00 89.88 104 ALA A N 1
ATOM 840 C CA . ALA A 1 104 ? 4.697 -2.191 -10.344 1.00 89.88 104 ALA A CA 1
ATOM 841 C C . ALA A 1 104 ? 5.931 -2.739 -9.613 1.00 89.88 104 ALA A C 1
ATOM 843 O O . ALA A 1 104 ? 5.795 -3.574 -8.717 1.00 89.88 104 ALA A O 1
ATOM 844 N N . GLU A 1 105 ? 7.105 -2.162 -9.886 1.00 86.38 105 GLU A N 1
ATOM 845 C CA . GLU A 1 105 ? 8.357 -2.510 -9.207 1.00 86.38 105 GLU A CA 1
ATOM 846 C C . GLU A 1 105 ? 8.251 -2.285 -7.694 1.00 86.38 105 GLU A C 1
ATOM 848 O O . GLU A 1 105 ? 8.679 -3.124 -6.899 1.00 86.38 105 GLU A O 1
ATOM 853 N N . ARG A 1 106 ? 7.621 -1.178 -7.270 1.00 85.19 106 ARG A N 1
ATOM 854 C CA . ARG A 1 106 ? 7.390 -0.889 -5.849 1.00 85.19 106 ARG A CA 1
ATOM 855 C C . ARG A 1 106 ? 6.519 -1.953 -5.196 1.00 85.19 106 ARG A C 1
ATOM 857 O O . ARG A 1 106 ? 6.889 -2.431 -4.134 1.00 85.19 106 ARG A O 1
ATOM 864 N N . GLY A 1 107 ? 5.399 -2.340 -5.803 1.00 82.75 107 GLY A N 1
ATOM 865 C CA . GLY A 1 107 ? 4.521 -3.384 -5.271 1.00 82.75 107 GLY A CA 1
ATOM 866 C C . GLY A 1 107 ? 5.219 -4.745 -5.195 1.00 82.75 107 GLY A C 1
ATOM 867 O O . GLY A 1 107 ? 5.177 -5.408 -4.158 1.00 82.75 107 GLY A O 1
ATOM 868 N N . LYS A 1 108 ? 5.939 -5.131 -6.256 1.00 78.69 108 LYS A N 1
ATOM 869 C CA . LYS A 1 108 ? 6.645 -6.417 -6.349 1.00 78.69 108 LYS A CA 1
ATOM 870 C C . LYS A 1 108 ? 7.814 -6.533 -5.382 1.00 78.69 108 LYS A C 1
ATOM 872 O O . LYS A 1 108 ? 7.943 -7.562 -4.722 1.00 78.69 108 LYS A O 1
ATOM 877 N N . ALA A 1 109 ? 8.643 -5.494 -5.259 1.00 70.12 109 ALA A N 1
ATOM 878 C CA . ALA A 1 109 ? 9.735 -5.478 -4.289 1.00 70.12 109 ALA A CA 1
ATOM 879 C C . ALA A 1 109 ? 9.209 -5.738 -2.873 1.00 70.12 109 ALA A C 1
ATOM 881 O O . ALA A 1 109 ? 9.832 -6.465 -2.109 1.00 70.12 109 ALA A O 1
ATOM 882 N N . ARG A 1 110 ? 8.029 -5.202 -2.542 1.00 70.88 110 ARG A N 1
ATOM 883 C CA . ARG A 1 110 ? 7.388 -5.407 -1.240 1.00 70.88 110 ARG A CA 1
ATOM 884 C C . ARG A 1 110 ? 6.833 -6.815 -1.080 1.00 70.88 110 ARG A C 1
ATOM 886 O O . ARG A 1 110 ? 7.193 -7.480 -0.119 1.00 70.88 110 ARG A O 1
ATOM 893 N N . ALA A 1 111 ? 6.080 -7.299 -2.061 1.00 68.50 111 ALA A N 1
ATOM 894 C CA . ALA A 1 111 ? 5.548 -8.657 -2.038 1.00 68.50 111 ALA A CA 1
ATOM 895 C C . ALA A 1 111 ? 6.636 -9.745 -1.946 1.00 68.50 111 ALA A C 1
ATOM 897 O O . ALA A 1 111 ? 6.478 -10.759 -1.259 1.00 68.50 111 ALA A O 1
ATOM 898 N N . LEU A 1 112 ? 7.754 -9.538 -2.647 1.00 62.53 112 LEU A N 1
ATOM 899 C CA . LEU A 1 112 ? 8.892 -10.449 -2.627 1.00 62.53 112 LEU A CA 1
ATOM 900 C C . LEU A 1 112 ? 9.553 -10.491 -1.245 1.00 62.53 112 LEU A C 1
ATOM 902 O O . LEU A 1 112 ? 9.899 -11.574 -0.787 1.00 62.53 112 LEU A O 1
ATOM 906 N N . LEU A 1 113 ? 9.706 -9.349 -0.568 1.00 60.12 113 LEU A N 1
ATOM 907 C CA . LEU A 1 113 ? 10.269 -9.311 0.786 1.00 60.12 113 LEU A CA 1
ATOM 908 C C . LEU A 1 113 ? 9.423 -10.106 1.768 1.00 60.12 113 LEU A C 1
ATOM 910 O O . LEU A 1 113 ? 9.979 -10.938 2.474 1.00 60.12 113 LEU A O 1
ATOM 914 N N . ASP A 1 114 ? 8.105 -9.931 1.746 1.00 61.25 114 ASP A N 1
ATOM 915 C CA . ASP A 1 114 ? 7.204 -10.649 2.651 1.00 61.25 114 ASP A CA 1
ATOM 916 C C . ASP A 1 114 ? 7.310 -12.176 2.447 1.00 61.25 114 ASP A C 1
ATOM 918 O O . ASP A 1 114 ? 7.348 -12.962 3.394 1.00 61.25 114 ASP A O 1
ATOM 922 N N . THR A 1 115 ? 7.446 -12.613 1.189 1.00 60.69 115 THR A N 1
ATOM 923 C CA . THR A 1 115 ? 7.654 -14.033 0.851 1.00 60.69 115 THR A CA 1
ATOM 924 C C . THR A 1 115 ? 9.026 -14.540 1.321 1.00 60.69 115 THR A C 1
ATOM 926 O O . THR A 1 115 ? 9.171 -15.695 1.724 1.00 60.69 115 THR A O 1
ATOM 929 N N . LEU A 1 116 ? 10.052 -13.687 1.268 1.00 53.53 116 LEU A N 1
ATOM 930 C CA . LEU A 1 116 ? 11.427 -14.018 1.644 1.00 53.53 116 LEU A CA 1
ATOM 931 C C . LEU A 1 116 ? 11.675 -13.979 3.163 1.00 53.53 116 LEU A C 1
ATOM 933 O O . LEU A 1 116 ? 12.490 -14.776 3.642 1.00 53.53 116 LEU A O 1
ATOM 937 N N . GLU A 1 117 ? 10.959 -13.136 3.916 1.00 53.62 117 GLU A N 1
ATOM 938 C CA . GLU A 1 117 ? 10.928 -13.130 5.389 1.00 53.62 117 GLU A CA 1
ATOM 939 C C . GLU A 1 117 ? 10.422 -14.469 5.938 1.00 53.62 117 GLU A C 1
ATOM 941 O O . GLU A 1 117 ? 11.010 -15.025 6.865 1.00 53.62 117 GLU A O 1
ATOM 946 N N . ASN A 1 118 ? 9.424 -15.061 5.281 1.00 55.28 118 ASN A N 1
ATOM 947 C CA . ASN A 1 118 ? 8.924 -16.398 5.604 1.00 55.28 118 ASN A CA 1
ATOM 948 C C . ASN A 1 118 ? 9.826 -17.537 5.074 1.00 55.28 118 ASN A C 1
ATOM 950 O O . ASN A 1 118 ? 9.617 -18.705 5.404 1.00 55.28 118 ASN A O 1
ATOM 954 N N . GLY A 1 119 ? 10.821 -17.225 4.231 1.00 46.16 119 GLY A N 1
ATOM 955 C CA . GLY A 1 119 ? 11.286 -18.161 3.206 1.00 46.16 119 GLY A CA 1
ATOM 956 C C . GLY A 1 119 ? 12.786 -18.404 3.043 1.00 46.16 119 GLY A C 1
ATOM 957 O O . GLY A 1 119 ? 13.101 -19.188 2.152 1.00 46.16 119 GLY A O 1
ATOM 958 N N . ARG A 1 120 ? 13.690 -17.813 3.855 1.00 41.44 120 ARG A N 1
ATOM 959 C CA . ARG A 1 120 ? 15.172 -18.055 3.954 1.00 41.44 120 ARG A CA 1
ATOM 960 C C . ARG A 1 120 ? 16.061 -16.806 3.819 1.00 41.44 120 ARG A C 1
ATOM 962 O O . ARG A 1 120 ? 17.285 -16.952 3.876 1.00 41.44 120 ARG A O 1
ATOM 969 N N . VAL A 1 121 ? 15.532 -15.588 3.689 1.00 50.81 121 VAL A N 1
ATOM 970 C CA . VAL A 1 121 ? 16.387 -14.397 3.850 1.00 50.81 121 VAL A CA 1
ATOM 971 C C . VAL A 1 121 ? 16.547 -14.129 5.339 1.00 50.81 121 VAL A C 1
ATOM 973 O O . VAL A 1 121 ? 15.577 -13.873 6.042 1.00 50.81 121 VAL A O 1
ATOM 976 N N . GLN A 1 122 ? 17.779 -14.217 5.845 1.00 55.78 122 GLN A N 1
ATOM 977 C CA . GLN A 1 122 ? 18.072 -13.907 7.244 1.00 55.78 122 GLN A CA 1
ATOM 978 C C . GLN A 1 122 ? 18.012 -12.387 7.461 1.00 55.78 122 GLN A C 1
ATOM 980 O O . GLN A 1 122 ? 19.042 -11.729 7.587 1.00 55.78 122 GLN A O 1
ATOM 985 N N . VAL A 1 123 ? 16.799 -11.836 7.530 1.00 62.03 123 VAL A N 1
ATOM 986 C CA . VAL A 1 123 ? 16.508 -10.410 7.779 1.00 62.03 123 VAL A CA 1
ATOM 987 C C . VAL A 1 123 ? 16.893 -9.931 9.187 1.00 62.03 123 VAL A C 1
ATOM 989 O O . VAL A 1 123 ? 16.672 -8.775 9.548 1.00 62.03 123 VAL A O 1
ATOM 992 N N . THR A 1 124 ? 17.470 -10.827 9.989 1.00 66.38 124 THR A N 1
ATOM 993 C CA . THR A 1 124 ? 17.991 -10.585 11.336 1.00 66.38 124 THR A CA 1
ATOM 994 C C . THR A 1 124 ? 19.487 -10.889 11.457 1.00 66.38 124 THR A C 1
ATOM 996 O O . THR A 1 124 ? 20.031 -10.788 12.550 1.00 66.38 124 THR A O 1
ATOM 999 N N . LYS A 1 125 ? 20.191 -11.273 10.375 1.00 75.94 125 LYS A N 1
ATOM 1000 C CA . LYS A 1 125 ? 21.587 -11.751 10.464 1.00 75.94 125 LYS A CA 1
ATOM 1001 C C . LYS A 1 125 ? 22.552 -10.716 11.046 1.00 75.94 125 LYS A C 1
ATOM 1003 O O . LYS A 1 125 ? 23.471 -11.097 11.760 1.00 75.94 125 LYS A O 1
ATOM 1008 N N . ALA A 1 126 ? 22.350 -9.440 10.720 1.00 82.44 126 ALA A N 1
ATOM 1009 C CA . ALA A 1 126 ? 23.174 -8.349 11.240 1.00 82.44 126 ALA A CA 1
ATOM 1010 C C . ALA A 1 126 ? 22.846 -7.995 12.704 1.00 82.44 126 ALA A C 1
ATOM 1012 O O . ALA A 1 126 ? 23.654 -7.372 13.378 1.00 82.44 126 ALA A O 1
ATOM 1013 N N . MET A 1 127 ? 21.690 -8.429 13.217 1.00 84.88 127 MET A N 1
ATOM 1014 C CA . MET A 1 127 ? 21.266 -8.133 14.583 1.00 84.88 127 MET A CA 1
ATOM 1015 C C . MET A 1 127 ? 21.963 -9.037 15.601 1.00 84.88 127 MET A C 1
ATOM 1017 O O . MET A 1 127 ? 22.148 -10.240 15.390 1.00 84.88 127 MET A O 1
ATOM 1021 N N . THR A 1 128 ? 22.262 -8.469 16.761 1.00 91.88 128 THR A N 1
ATOM 1022 C CA . THR A 1 128 ? 22.655 -9.195 17.970 1.00 91.88 128 THR A CA 1
ATOM 1023 C C . THR A 1 128 ? 21.487 -10.020 18.521 1.00 91.88 128 THR A C 1
ATOM 1025 O O . THR A 1 128 ? 20.321 -9.722 18.264 1.00 91.88 128 THR A O 1
ATOM 1028 N N . GLU A 1 129 ? 21.766 -11.040 19.339 1.00 86.81 129 GLU A N 1
ATOM 1029 C CA . GLU A 1 129 ? 20.682 -11.813 19.972 1.00 86.81 129 GLU A CA 1
ATOM 1030 C C . GLU A 1 129 ? 19.821 -10.991 20.935 1.00 86.81 129 GLU A C 1
ATOM 1032 O O . GLU A 1 129 ? 18.625 -11.250 21.073 1.00 86.81 129 GLU A O 1
ATOM 1037 N N . SER A 1 130 ? 20.403 -9.963 21.557 1.00 91.50 130 SER A N 1
ATOM 1038 C CA . SER A 1 130 ? 19.650 -9.014 22.378 1.00 91.50 130 SER A CA 1
ATOM 1039 C C . SER A 1 130 ? 18.641 -8.237 21.531 1.00 91.50 130 SER A C 1
ATOM 1041 O O . SER A 1 130 ? 17.461 -8.188 21.865 1.00 91.50 130 SER A O 1
ATOM 1043 N N . GLU A 1 131 ? 19.076 -7.697 20.386 1.00 90.25 131 GLU A N 1
ATOM 1044 C CA . GLU A 1 131 ? 18.191 -6.987 19.457 1.00 90.25 131 GLU A CA 1
ATOM 1045 C C . GLU A 1 131 ? 17.107 -7.910 18.897 1.00 90.25 131 GLU A C 1
ATOM 1047 O O . GLU A 1 131 ? 15.949 -7.513 18.837 1.00 90.25 131 GLU A O 1
ATOM 1052 N N . LYS A 1 132 ? 17.437 -9.156 18.534 1.00 82.44 132 LYS A N 1
ATOM 1053 C CA . LYS A 1 132 ? 16.434 -10.123 18.057 1.00 82.44 132 LYS A CA 1
ATOM 1054 C C . LYS A 1 132 ? 15.385 -10.429 19.124 1.00 82.44 132 LYS A C 1
ATOM 1056 O O . LYS A 1 132 ? 14.193 -10.431 18.826 1.00 82.44 132 LYS A O 1
ATOM 1061 N N . SER A 1 133 ? 15.820 -10.665 20.360 1.00 84.25 133 SER A N 1
ATOM 1062 C CA . SER A 1 133 ? 14.923 -10.952 21.485 1.00 84.25 133 SER A CA 1
ATOM 1063 C C . SER A 1 133 ? 14.024 -9.756 21.804 1.00 84.25 133 SER A C 1
ATOM 1065 O O . SER A 1 133 ? 12.831 -9.920 22.060 1.00 84.25 133 SER A O 1
ATOM 1067 N N . GLU A 1 134 ? 14.576 -8.543 21.751 1.00 88.50 134 GLU A N 1
ATOM 1068 C CA . GLU A 1 134 ? 13.824 -7.312 21.979 1.00 88.50 134 GLU A CA 1
ATOM 1069 C C . GLU A 1 134 ? 12.823 -7.034 20.851 1.00 88.50 134 GLU A C 1
ATOM 1071 O O . GLU A 1 134 ? 11.665 -6.722 21.128 1.00 88.50 134 GLU A O 1
ATOM 1076 N N . GLU A 1 135 ? 13.218 -7.235 19.589 1.00 83.44 135 GLU A N 1
ATOM 1077 C CA . GLU A 1 135 ? 12.313 -7.140 18.441 1.00 83.44 135 GLU A CA 1
ATOM 1078 C C . GLU A 1 135 ? 11.138 -8.110 18.584 1.00 83.44 135 GLU A C 1
ATOM 1080 O O . GLU A 1 135 ? 9.983 -7.715 18.424 1.00 83.44 135 GLU A O 1
ATOM 1085 N N . GLN A 1 136 ? 11.417 -9.366 18.950 1.00 78.25 136 GLN A N 1
ATOM 1086 C CA . GLN A 1 136 ? 10.391 -10.379 19.198 1.00 78.25 136 GLN A CA 1
ATOM 1087 C C . GLN A 1 136 ? 9.453 -9.977 20.337 1.00 78.25 136 GLN A C 1
ATOM 1089 O O . GLN A 1 136 ? 8.236 -10.115 20.203 1.00 78.25 136 GLN A O 1
ATOM 1094 N N . ARG A 1 137 ? 9.991 -9.460 21.447 1.00 87.19 137 ARG A N 1
ATOM 1095 C CA . ARG A 1 137 ? 9.205 -9.028 22.609 1.00 87.19 137 ARG A CA 1
ATOM 1096 C C . ARG A 1 137 ? 8.277 -7.865 22.265 1.00 87.19 137 ARG A C 1
ATOM 1098 O O . ARG A 1 137 ? 7.088 -7.916 22.585 1.00 87.19 137 ARG A O 1
ATOM 1105 N N . LEU A 1 138 ? 8.813 -6.826 21.625 1.00 83.06 138 LEU A N 1
ATOM 1106 C CA . LEU A 1 138 ? 8.050 -5.646 21.219 1.00 83.06 138 LEU A CA 1
ATOM 1107 C C . LEU A 1 138 ? 6.982 -6.018 20.184 1.00 83.06 138 LEU A C 1
ATOM 1109 O O . LEU A 1 138 ? 5.828 -5.611 20.321 1.00 83.06 138 LEU A O 1
ATOM 1113 N N . ASN A 1 139 ? 7.331 -6.863 19.211 1.00 74.31 139 ASN A N 1
ATOM 1114 C CA . ASN A 1 139 ? 6.377 -7.363 18.228 1.00 74.31 139 ASN A CA 1
ATOM 1115 C C . ASN A 1 139 ? 5.252 -8.178 18.892 1.00 74.31 139 ASN A C 1
ATOM 1117 O O . ASN A 1 139 ? 4.073 -7.911 18.671 1.00 74.31 139 ASN A O 1
ATOM 1121 N N . ALA A 1 140 ? 5.583 -9.112 19.791 1.00 76.31 140 ALA A N 1
ATOM 1122 C CA . ALA A 1 140 ? 4.592 -9.905 20.522 1.00 76.31 140 ALA A CA 1
ATOM 1123 C C . ALA A 1 140 ? 3.623 -9.034 21.342 1.00 76.31 140 ALA A C 1
ATOM 1125 O O . ALA A 1 140 ? 2.436 -9.351 21.450 1.00 76.31 140 ALA A O 1
ATOM 1126 N N . GLN A 1 141 ? 4.102 -7.912 21.889 1.00 85.62 141 GLN A N 1
ATOM 1127 C CA . GLN A 1 141 ? 3.264 -6.950 22.600 1.00 85.62 141 GLN A CA 1
ATOM 1128 C C . GLN A 1 141 ? 2.237 -6.285 21.670 1.00 85.62 141 GLN A C 1
ATOM 1130 O O . GLN A 1 141 ? 1.062 -6.204 22.033 1.00 85.62 141 GLN A O 1
ATOM 1135 N N . VAL A 1 142 ? 2.651 -5.851 20.476 1.00 78.38 142 VAL A N 1
ATOM 1136 C CA . VAL A 1 142 ? 1.753 -5.273 19.458 1.00 78.38 142 VAL A CA 1
ATOM 1137 C C . VAL A 1 142 ? 0.690 -6.294 19.037 1.00 78.38 142 VAL A C 1
ATOM 1139 O O . VAL A 1 142 ? -0.505 -5.992 19.069 1.00 78.38 142 VAL A O 1
ATOM 1142 N N . VAL A 1 143 ? 1.101 -7.531 18.738 1.00 70.06 143 VAL A N 1
ATOM 1143 C CA . VAL A 1 143 ? 0.201 -8.623 18.318 1.00 70.06 143 VAL A CA 1
ATOM 1144 C C . VAL A 1 143 ? -0.845 -8.947 19.381 1.00 70.06 143 VAL A C 1
ATOM 1146 O O . VAL A 1 143 ? -2.038 -9.078 19.080 1.00 70.06 143 VAL A O 1
ATOM 1149 N N . LEU A 1 144 ? -0.419 -9.050 20.641 1.00 81.44 144 LEU A N 1
ATOM 1150 C CA . LEU A 1 144 ? -1.321 -9.330 21.752 1.00 81.44 144 LEU A CA 1
ATOM 1151 C C . LEU A 1 144 ? -2.400 -8.248 21.875 1.00 81.44 144 LEU A C 1
ATOM 1153 O O . LEU A 1 144 ? -3.578 -8.573 22.033 1.00 81.44 144 LEU A O 1
ATOM 1157 N N . ILE A 1 145 ? -2.014 -6.974 21.778 1.00 81.69 145 ILE A N 1
ATOM 1158 C CA . ILE A 1 145 ? -2.950 -5.852 21.898 1.00 81.69 145 ILE A CA 1
ATOM 1159 C C . ILE A 1 145 ? -3.904 -5.811 20.697 1.00 81.69 145 ILE A C 1
ATOM 1161 O O . ILE A 1 145 ? -5.110 -5.675 20.895 1.00 81.69 145 ILE A O 1
ATOM 1165 N N . ASN A 1 146 ? -3.412 -6.018 19.472 1.00 70.94 146 ASN A N 1
ATOM 1166 C CA . ASN A 1 146 ? -4.262 -6.116 18.279 1.00 70.94 146 ASN A CA 1
ATOM 1167 C C . ASN A 1 146 ? -5.311 -7.228 18.415 1.00 70.94 146 ASN A C 1
ATOM 1169 O O . ASN A 1 146 ? -6.490 -7.023 18.124 1.00 70.94 146 ASN A O 1
ATOM 1173 N N . THR A 1 147 ? -4.910 -8.387 18.941 1.00 70.81 147 THR A N 1
ATOM 1174 C CA . THR A 1 147 ? -5.828 -9.502 19.208 1.00 70.81 147 THR A CA 1
ATOM 1175 C C . THR A 1 147 ? -6.882 -9.130 20.257 1.00 70.81 147 THR A C 1
ATOM 1177 O O . THR A 1 147 ? -8.049 -9.498 20.119 1.00 70.81 147 THR A O 1
ATOM 1180 N N . GLN A 1 148 ? -6.498 -8.390 21.303 1.00 84.06 148 GLN A N 1
ATOM 1181 C CA . GLN A 1 148 ? -7.425 -7.894 22.327 1.00 84.06 148 GLN A CA 1
ATOM 1182 C C . GLN A 1 148 ? -8.441 -6.909 21.738 1.00 84.06 148 GLN A C 1
ATOM 1184 O O . GLN A 1 148 ? -9.636 -7.065 21.978 1.00 84.06 148 GLN A O 1
ATOM 1189 N N . ILE A 1 149 ? -7.987 -5.958 20.917 1.00 78.69 149 ILE A N 1
ATOM 1190 C CA . ILE A 1 149 ? -8.853 -4.989 20.228 1.00 78.69 149 ILE A CA 1
ATOM 1191 C C . ILE A 1 149 ? -9.833 -5.705 19.303 1.00 78.69 149 ILE A C 1
ATOM 1193 O O . ILE A 1 149 ? -11.027 -5.419 19.329 1.00 78.69 149 ILE A O 1
ATOM 1197 N N . TYR A 1 150 ? -9.355 -6.664 18.510 1.00 70.50 150 TYR A N 1
ATOM 1198 C CA . TYR A 1 150 ? -10.211 -7.437 17.615 1.00 70.50 150 TYR A CA 1
ATOM 1199 C C . TYR A 1 150 ? -11.317 -8.171 18.381 1.00 70.50 150 TYR A C 1
ATOM 1201 O O . TYR A 1 150 ? -12.491 -8.076 18.026 1.00 70.50 150 TYR A O 1
ATOM 1209 N N . ARG A 1 151 ? -10.957 -8.859 19.471 1.00 79.06 151 ARG A N 1
ATOM 1210 C CA . ARG A 1 151 ? -11.927 -9.563 20.321 1.00 79.06 151 ARG A CA 1
ATOM 1211 C C . ARG A 1 151 ? -12.946 -8.614 20.942 1.00 79.06 151 ARG A C 1
ATOM 1213 O O . ARG A 1 151 ? -14.121 -8.960 20.982 1.00 79.06 151 ARG A O 1
ATOM 1220 N N . GLU A 1 152 ? -12.511 -7.446 21.404 1.00 83.25 152 GLU A N 1
ATOM 1221 C CA . GLU A 1 152 ? -13.406 -6.429 21.959 1.00 83.25 152 GLU A CA 1
ATOM 1222 C C . GLU A 1 152 ? -14.363 -5.884 20.887 1.00 83.25 152 GLU A C 1
ATOM 1224 O O . GLU A 1 152 ? -15.564 -5.795 21.123 1.00 83.25 152 GLU A O 1
ATOM 1229 N N . ASN A 1 153 ? -13.876 -5.637 19.668 1.00 73.44 153 ASN A N 1
ATOM 1230 C CA . ASN A 1 153 ? -14.708 -5.197 18.544 1.00 73.44 153 ASN A CA 1
ATOM 1231 C C . ASN A 1 153 ? -15.779 -6.225 18.138 1.00 73.44 153 ASN A C 1
ATOM 1233 O O . ASN A 1 153 ? -16.848 -5.830 17.670 1.00 73.44 153 ASN A O 1
ATOM 1237 N N . LEU A 1 154 ? -15.520 -7.525 18.321 1.00 76.50 154 LEU A N 1
ATOM 1238 C CA . LEU A 1 154 ? -16.491 -8.594 18.054 1.00 76.50 154 LEU A CA 1
ATOM 1239 C C . LEU A 1 154 ? -17.579 -8.733 19.131 1.00 76.50 154 LEU A C 1
ATOM 1241 O O . LEU A 1 154 ? -18.554 -9.459 18.917 1.00 76.50 154 LEU A O 1
ATOM 1245 N N . ARG A 1 155 ? -17.440 -8.090 20.297 1.00 81.81 155 ARG A N 1
ATOM 1246 C CA . ARG A 1 155 ? -18.454 -8.173 21.356 1.00 81.81 155 ARG A CA 1
ATOM 1247 C C . ARG A 1 155 ? -19.732 -7.442 20.946 1.00 81.81 155 ARG A C 1
ATOM 1249 O O . ARG A 1 155 ? -19.689 -6.363 20.366 1.00 81.81 155 ARG A O 1
ATOM 1256 N N . GLN A 1 156 ? -20.885 -8.009 21.313 1.00 75.62 156 GLN A N 1
ATOM 1257 C CA . GLN A 1 156 ? -22.197 -7.389 21.067 1.00 75.62 156 GLN A CA 1
ATOM 1258 C C . GLN A 1 156 ? -22.394 -6.081 21.849 1.00 75.62 156 GLN A C 1
ATOM 1260 O O . GLN A 1 156 ? -23.066 -5.172 21.371 1.00 75.62 156 GLN A O 1
ATOM 1265 N N . GLN A 1 157 ? -21.807 -5.984 23.043 1.00 79.56 157 GLN A N 1
ATOM 1266 C CA . GLN A 1 157 ? -21.768 -4.766 23.848 1.00 79.56 157 GLN A CA 1
ATOM 1267 C C . GLN A 1 157 ? -20.312 -4.347 24.004 1.00 79.56 157 GLN A C 1
ATOM 1269 O O . GLN A 1 157 ? -19.595 -4.871 24.849 1.00 79.56 157 GLN A O 1
ATOM 1274 N N . GLN A 1 158 ? -19.880 -3.442 23.134 1.00 77.81 158 GLN A N 1
ATOM 1275 C CA . GLN A 1 158 ? -18.519 -2.922 23.137 1.00 77.81 158 GLN A CA 1
ATOM 1276 C C . GLN A 1 158 ? -18.321 -1.959 24.307 1.00 77.81 158 GLN A C 1
ATOM 1278 O O . GLN A 1 158 ? -19.070 -0.988 24.467 1.00 77.81 158 GLN A O 1
ATOM 1283 N N . GLU A 1 159 ? -17.265 -2.168 25.084 1.00 88.81 159 GLU A N 1
ATOM 1284 C CA . GLU A 1 159 ? -16.855 -1.238 26.125 1.00 88.81 159 GLU A CA 1
ATOM 1285 C C . GLU A 1 159 ? -15.920 -0.183 25.526 1.00 88.81 159 GLU A C 1
ATOM 1287 O O . GLU A 1 159 ? -14.708 -0.369 25.411 1.00 88.81 159 GLU A O 1
ATOM 1292 N N . LYS A 1 160 ? -16.479 0.977 25.150 1.00 84.31 160 LYS A N 1
ATOM 1293 C CA . LYS A 1 160 ? -15.707 2.080 24.536 1.00 84.31 160 LYS A CA 1
ATOM 1294 C C . LYS A 1 160 ? -14.480 2.496 25.357 1.00 84.31 160 LYS A C 1
ATOM 1296 O O . LYS A 1 160 ? -13.463 2.872 24.780 1.00 84.31 160 LYS A O 1
ATOM 1301 N N . ALA A 1 161 ? -14.569 2.429 26.686 1.00 87.88 161 ALA A N 1
ATOM 1302 C CA . ALA A 1 161 ? -13.452 2.729 27.578 1.00 87.88 161 ALA A CA 1
ATOM 1303 C C . ALA A 1 161 ? -12.309 1.708 27.436 1.00 87.88 161 ALA A C 1
ATOM 1305 O O . ALA A 1 161 ? -11.153 2.108 27.322 1.00 87.88 161 ALA A O 1
ATOM 1306 N N . VAL A 1 162 ? -12.636 0.413 27.357 1.00 89.31 162 VAL A N 1
ATOM 1307 C CA . VAL A 1 162 ? -11.662 -0.669 27.148 1.00 89.31 162 VAL A CA 1
ATOM 1308 C C . VAL A 1 162 ? -11.005 -0.543 25.776 1.00 89.31 162 VAL A C 1
ATOM 1310 O O . VAL A 1 162 ? -9.783 -0.627 25.678 1.00 89.31 162 VAL A O 1
ATOM 1313 N N . LEU A 1 163 ? -11.781 -0.269 24.721 1.00 83.50 163 LEU A N 1
ATOM 1314 C CA . LEU A 1 163 ? -11.228 -0.021 23.383 1.00 83.50 163 LEU A CA 1
ATOM 1315 C C . LEU A 1 163 ? -10.254 1.160 23.374 1.00 83.50 163 LEU A C 1
ATOM 1317 O O . LEU A 1 163 ? -9.150 1.027 22.852 1.00 83.50 163 LEU A O 1
ATOM 1321 N N . SER A 1 164 ? -10.633 2.279 23.994 1.00 86.00 164 SER A N 1
ATOM 1322 C CA . SER A 1 164 ? -9.775 3.465 24.102 1.00 86.00 164 SER A CA 1
ATOM 1323 C C . SER A 1 164 ? -8.485 3.171 24.876 1.00 86.00 164 SER A C 1
ATOM 1325 O O . SER A 1 164 ? -7.395 3.571 24.465 1.00 86.00 164 SER A O 1
ATOM 1327 N N . GLU A 1 165 ? -8.558 2.412 25.971 1.00 92.81 165 GLU A N 1
ATOM 1328 C CA . GLU A 1 165 ? -7.366 1.997 26.715 1.00 92.81 165 GLU A CA 1
ATOM 1329 C C . GLU A 1 165 ? -6.451 1.096 25.872 1.00 92.81 165 GLU A C 1
ATOM 1331 O O . GLU A 1 165 ? -5.239 1.322 25.808 1.00 92.81 165 GLU A O 1
ATOM 1336 N N . LEU A 1 166 ? -7.019 0.091 25.200 1.00 87.69 166 LEU A N 1
ATOM 1337 C CA . LEU A 1 166 ? -6.269 -0.818 24.337 1.00 87.69 166 LEU A CA 1
ATOM 1338 C C . LEU A 1 166 ? -5.613 -0.077 23.168 1.00 87.69 166 LEU A C 1
ATOM 1340 O O . LEU A 1 166 ? -4.455 -0.348 22.866 1.00 87.69 166 LEU A O 1
ATOM 1344 N N . GLN A 1 167 ? -6.300 0.892 22.564 1.00 83.38 167 GLN A N 1
ATOM 1345 C CA . GLN A 1 167 ? -5.748 1.758 21.518 1.00 83.38 167 GLN A CA 1
ATOM 1346 C C . GLN A 1 167 ? -4.576 2.588 22.038 1.00 83.38 167 GLN A C 1
ATOM 1348 O O . GLN A 1 167 ? -3.507 2.590 21.437 1.00 83.38 167 GLN A O 1
ATOM 1353 N N . ASN A 1 168 ? -4.716 3.215 23.208 1.00 88.12 168 ASN A N 1
ATOM 1354 C CA . ASN A 1 168 ? -3.619 3.958 23.832 1.00 88.12 168 ASN A CA 1
ATOM 1355 C C . ASN A 1 168 ? -2.409 3.060 24.140 1.00 88.12 168 ASN A C 1
ATOM 1357 O O . ASN A 1 168 ? -1.257 3.476 23.997 1.00 88.12 168 ASN A O 1
ATOM 1361 N N . ARG A 1 169 ? -2.648 1.816 24.570 1.00 92.06 169 ARG A N 1
ATOM 1362 C CA . ARG A 1 169 ? -1.587 0.822 24.786 1.00 92.06 169 ARG A CA 1
ATOM 1363 C C . ARG A 1 169 ? -0.942 0.389 23.472 1.00 92.06 169 ARG A C 1
ATOM 1365 O O . ARG A 1 169 ? 0.278 0.236 23.444 1.00 92.06 169 ARG A O 1
ATOM 1372 N N . LEU A 1 170 ? -1.732 0.215 22.414 1.00 84.19 170 LEU A N 1
ATOM 1373 C CA . LEU A 1 170 ? -1.245 -0.130 21.082 1.00 84.19 170 LEU A CA 1
ATOM 1374 C C . LEU A 1 170 ? -0.332 0.967 20.540 1.00 84.19 170 LEU A C 1
ATOM 1376 O O . LEU A 1 170 ? 0.784 0.665 20.138 1.00 84.19 170 LEU A O 1
ATOM 1380 N N . GLU A 1 171 ? -0.756 2.231 20.605 1.00 84.06 171 GLU A N 1
ATOM 1381 C CA . GLU A 1 171 ? 0.051 3.368 20.147 1.00 84.06 171 GLU A CA 1
ATOM 1382 C C . GLU A 1 171 ? 1.383 3.465 20.908 1.00 84.06 171 GLU A C 1
ATOM 1384 O O . GLU A 1 171 ? 2.434 3.660 20.303 1.00 84.06 171 GLU A O 1
ATOM 1389 N N . LYS A 1 172 ? 1.390 3.227 22.227 1.00 89.88 172 LYS A N 1
ATOM 1390 C CA . LYS A 1 172 ? 2.637 3.177 23.016 1.00 89.88 172 LYS A CA 1
ATOM 1391 C C . LYS A 1 172 ? 3.545 2.008 22.628 1.00 89.88 172 LYS A C 1
ATOM 1393 O O . LYS A 1 172 ? 4.766 2.169 22.572 1.00 89.88 172 LYS A O 1
ATOM 1398 N N . ALA A 1 173 ? 2.969 0.828 22.397 1.00 85.94 173 ALA A N 1
ATOM 1399 C CA . ALA A 1 173 ? 3.721 -0.351 21.973 1.00 85.94 173 ALA A CA 1
ATOM 1400 C C . ALA A 1 173 ? 4.334 -0.139 20.579 1.00 85.94 173 ALA A C 1
ATOM 1402 O O . ALA A 1 173 ? 5.519 -0.406 20.390 1.00 85.94 173 ALA A O 1
ATOM 1403 N N . ARG A 1 174 ? 3.563 0.436 19.648 1.00 80.12 174 ARG A N 1
ATOM 1404 C CA . ARG A 1 174 ? 4.017 0.842 18.312 1.00 80.12 174 ARG A CA 1
ATOM 1405 C C . ARG A 1 174 ? 5.148 1.854 18.372 1.00 80.12 174 ARG A C 1
ATOM 1407 O O . ARG A 1 174 ? 6.201 1.588 17.814 1.00 80.12 174 ARG A O 1
ATOM 1414 N N . ALA A 1 175 ? 4.991 2.942 19.126 1.00 83.38 175 ALA A N 1
ATOM 1415 C CA . ALA A 1 175 ? 6.041 3.950 19.277 1.00 83.38 175 ALA A CA 1
ATOM 1416 C C . ALA A 1 175 ? 7.350 3.346 19.820 1.00 83.38 175 ALA A C 1
ATOM 1418 O O . ALA A 1 175 ? 8.444 3.721 19.401 1.00 83.38 175 ALA A O 1
ATOM 1419 N N . SER A 1 176 ? 7.243 2.373 20.732 1.00 89.12 176 SER A N 1
ATOM 1420 C CA . SER A 1 176 ? 8.403 1.652 21.270 1.00 89.12 176 SER A CA 1
ATOM 1421 C C . SER A 1 176 ? 9.068 0.774 20.203 1.00 89.12 176 SER A C 1
ATOM 1423 O O . SER A 1 176 ? 10.293 0.766 20.085 1.00 89.12 176 SER A O 1
ATOM 1425 N N . TYR A 1 177 ? 8.267 0.069 19.401 1.00 81.25 177 TYR A N 1
ATOM 1426 C CA . TYR A 1 177 ? 8.741 -0.745 18.283 1.00 81.25 177 TYR A CA 1
ATOM 1427 C C . TYR A 1 177 ? 9.380 0.108 17.171 1.00 81.25 177 TYR A C 1
ATOM 1429 O O . TYR A 1 177 ? 10.471 -0.209 16.703 1.00 81.25 177 TYR A O 1
ATOM 1437 N N . GLU A 1 178 ? 8.767 1.232 16.799 1.00 79.69 178 GLU A N 1
ATOM 1438 C CA . GLU A 1 178 ? 9.307 2.195 15.833 1.00 79.69 178 GLU A CA 1
ATOM 1439 C C . GLU A 1 178 ? 10.644 2.783 16.305 1.00 79.69 178 GLU A C 1
ATOM 1441 O O . GLU A 1 178 ? 11.613 2.809 15.544 1.00 79.69 178 GLU A O 1
ATOM 1446 N N . ALA A 1 179 ? 10.738 3.201 17.572 1.00 86.88 179 ALA A N 1
ATOM 1447 C CA . ALA A 1 179 ? 11.983 3.707 18.149 1.00 86.88 179 ALA A CA 1
ATOM 1448 C C . ALA A 1 179 ? 13.095 2.645 18.131 1.00 86.88 179 ALA A C 1
ATOM 1450 O O . ALA A 1 179 ? 14.234 2.939 17.758 1.00 86.88 179 ALA A O 1
ATOM 1451 N N . PHE A 1 180 ? 12.762 1.398 18.476 1.00 88.44 180 PHE A N 1
ATOM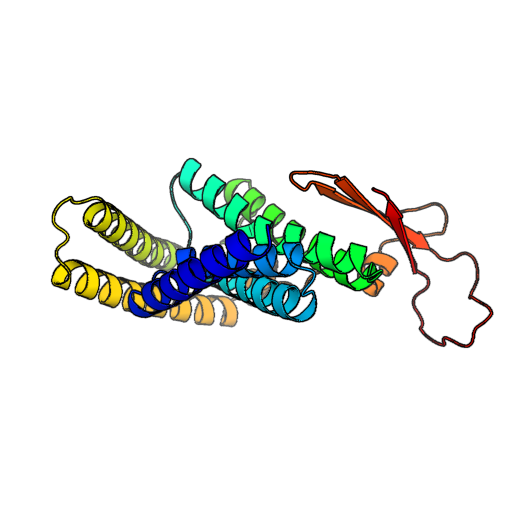 1452 C CA . PHE A 1 180 ? 13.677 0.267 18.351 1.00 88.44 180 PHE A CA 1
ATOM 1453 C C . PHE A 1 180 ? 14.145 0.081 16.900 1.00 88.44 180 PHE A C 1
ATOM 1455 O O . PHE A 1 180 ? 15.349 0.013 16.653 1.00 88.44 180 PHE A O 1
ATOM 1462 N N . GLN A 1 181 ? 13.225 0.084 15.931 1.00 79.06 181 GLN A N 1
ATOM 1463 C CA . GLN A 1 181 ? 13.562 -0.039 14.512 1.00 79.06 181 GLN A CA 1
ATOM 1464 C C . GLN A 1 181 ? 14.499 1.076 14.035 1.00 79.06 181 GLN A C 1
ATOM 1466 O O . GLN A 1 181 ? 15.465 0.796 13.327 1.00 79.06 181 GLN A O 1
ATOM 1471 N N . ILE A 1 182 ? 14.247 2.332 14.420 1.00 82.81 182 ILE A N 1
ATOM 1472 C CA . ILE A 1 182 ? 15.119 3.467 14.081 1.00 82.81 182 ILE A CA 1
ATOM 1473 C C . ILE A 1 182 ? 16.546 3.206 14.571 1.00 82.81 182 ILE A C 1
ATOM 1475 O O . ILE A 1 182 ? 17.492 3.364 13.796 1.00 82.81 182 ILE A O 1
ATOM 1479 N N . ASN A 1 183 ? 16.698 2.756 15.818 1.00 89.81 183 ASN A N 1
ATOM 1480 C CA . ASN A 1 183 ? 18.003 2.466 16.409 1.00 89.81 183 ASN A CA 1
ATOM 1481 C C . ASN A 1 183 ? 18.701 1.291 15.715 1.00 89.81 183 ASN A C 1
ATOM 1483 O O . ASN A 1 183 ? 19.870 1.407 15.350 1.00 89.81 183 ASN A O 1
ATOM 1487 N N . VAL A 1 184 ? 17.979 0.198 15.455 1.00 85.94 184 VAL A N 1
ATOM 1488 C CA . VAL A 1 184 ? 18.508 -0.973 14.740 1.00 85.94 184 VAL A CA 1
ATOM 1489 C C . VAL A 1 184 ? 18.981 -0.599 13.338 1.00 85.94 184 VAL A C 1
ATOM 1491 O O . VAL A 1 184 ? 20.055 -1.015 12.920 1.00 85.94 184 VAL A O 1
ATOM 1494 N N . TYR A 1 185 ? 18.235 0.234 12.613 1.00 83.50 185 TYR A N 1
ATOM 1495 C CA . TYR A 1 185 ? 18.639 0.677 11.279 1.00 83.50 185 TYR A CA 1
ATOM 1496 C C . TYR A 1 185 ? 19.748 1.731 11.274 1.00 83.50 185 TYR A C 1
ATOM 1498 O O . TYR A 1 185 ? 20.396 1.915 10.242 1.00 83.50 185 TYR A O 1
ATOM 1506 N N . ALA A 1 186 ? 19.935 2.458 12.375 1.00 87.06 186 ALA A N 1
ATOM 1507 C CA . ALA A 1 186 ? 21.082 3.339 12.552 1.00 87.06 186 ALA A CA 1
ATOM 1508 C C . ALA A 1 186 ? 22.356 2.533 12.852 1.00 87.06 186 ALA A C 1
ATOM 1510 O O . ALA A 1 186 ? 23.416 2.869 12.330 1.00 87.06 186 ALA A O 1
ATOM 1511 N N . ALA A 1 187 ? 22.238 1.462 13.645 1.00 90.56 187 ALA A N 1
ATOM 1512 C CA . ALA A 1 187 ? 23.339 0.564 13.989 1.00 90.56 187 ALA A CA 1
ATOM 1513 C C . ALA A 1 187 ? 23.737 -0.368 12.831 1.00 90.56 187 ALA A C 1
ATOM 1515 O O . ALA A 1 187 ? 24.925 -0.581 12.607 1.00 90.56 187 ALA A O 1
ATOM 1516 N N . HIS A 1 188 ? 22.755 -0.858 12.068 1.00 87.88 188 HIS A N 1
ATOM 1517 C CA . HIS A 1 188 ? 22.938 -1.820 10.974 1.00 87.88 188 HIS A CA 1
ATOM 1518 C C . HIS A 1 188 ? 22.253 -1.321 9.687 1.00 87.88 188 HIS A C 1
ATOM 1520 O O . HIS A 1 188 ? 21.165 -1.794 9.327 1.00 87.88 188 HIS A O 1
ATOM 1526 N N . PRO A 1 189 ? 22.824 -0.329 8.977 1.00 85.06 189 PRO A N 1
ATOM 1527 C CA . PRO A 1 189 ? 22.200 0.262 7.790 1.00 85.06 189 PRO A CA 1
ATOM 1528 C C . PRO A 1 189 ? 21.850 -0.749 6.688 1.00 85.06 189 PRO A C 1
ATOM 1530 O O . PRO A 1 189 ? 20.863 -0.563 5.972 1.00 85.06 189 PRO A O 1
ATOM 1533 N N . GLU A 1 190 ? 22.605 -1.842 6.571 1.00 76.88 190 GLU A N 1
ATOM 1534 C CA . GLU A 1 190 ? 22.364 -2.945 5.641 1.00 76.88 190 GLU A CA 1
ATOM 1535 C C . GLU A 1 190 ? 21.021 -3.650 5.869 1.00 76.88 190 GLU A C 1
ATOM 1537 O O . GLU A 1 190 ? 20.448 -4.194 4.919 1.00 76.88 190 GLU A O 1
ATOM 1542 N N . LEU A 1 191 ? 20.468 -3.593 7.088 1.00 74.38 191 LEU A N 1
ATOM 1543 C CA . LEU A 1 191 ? 19.149 -4.150 7.383 1.00 74.38 191 LEU A CA 1
ATOM 1544 C C . LEU A 1 191 ? 18.041 -3.419 6.625 1.00 74.38 191 LEU A C 1
ATOM 1546 O O . LEU A 1 191 ? 17.039 -4.045 6.291 1.00 74.38 191 LEU A O 1
ATOM 1550 N N . LYS A 1 192 ? 18.215 -2.133 6.281 1.00 70.06 192 LYS A N 1
ATOM 1551 C CA . LYS A 1 192 ? 17.241 -1.412 5.442 1.00 70.06 192 LYS A CA 1
ATOM 1552 C C . LYS A 1 192 ? 17.109 -2.078 4.077 1.00 70.06 192 LYS A C 1
ATOM 1554 O O . LYS A 1 192 ? 15.999 -2.255 3.588 1.00 70.06 192 LYS A O 1
ATOM 1559 N N . THR A 1 193 ? 18.230 -2.481 3.488 1.00 68.06 193 THR A N 1
ATOM 1560 C CA . THR A 1 193 ? 18.267 -3.175 2.198 1.00 68.06 193 THR A CA 1
ATOM 1561 C C . THR A 1 193 ? 17.765 -4.610 2.317 1.00 68.06 193 THR A C 1
ATOM 1563 O O . THR A 1 193 ? 16.978 -5.049 1.485 1.00 68.06 193 THR A O 1
ATOM 1566 N N . GLN A 1 194 ? 18.159 -5.332 3.370 1.00 66.12 194 GLN A N 1
ATOM 1567 C CA . GLN A 1 194 ? 17.745 -6.726 3.586 1.00 66.12 194 GLN A CA 1
ATOM 1568 C C . GLN A 1 194 ? 16.247 -6.864 3.885 1.00 66.12 194 GLN A C 1
ATOM 1570 O O . GLN A 1 194 ? 15.621 -7.804 3.413 1.00 66.12 194 GLN A O 1
ATOM 1575 N N . ARG A 1 195 ? 15.661 -5.895 4.596 1.00 67.31 195 ARG A N 1
ATOM 1576 C CA . ARG A 1 195 ? 14.207 -5.765 4.829 1.00 67.31 195 ARG A CA 1
ATOM 1577 C C . ARG A 1 195 ? 13.520 -4.940 3.736 1.00 67.31 195 ARG A C 1
ATOM 1579 O O . ARG A 1 195 ? 12.448 -4.368 3.923 1.00 67.31 195 ARG A O 1
ATOM 1586 N N . GLY A 1 196 ? 14.231 -4.795 2.616 1.00 57.72 196 GLY A N 1
ATOM 1587 C CA . GLY A 1 196 ? 13.907 -4.093 1.387 1.00 57.72 196 GLY A CA 1
ATOM 1588 C C . GLY A 1 196 ? 13.163 -2.780 1.522 1.00 57.72 196 GLY A C 1
ATOM 1589 O O . GLY A 1 196 ? 12.390 -2.424 0.643 1.00 57.72 196 GLY A O 1
ATOM 1590 N N . ARG A 1 197 ? 13.488 -1.961 2.524 1.00 61.91 197 ARG A N 1
ATOM 1591 C CA . ARG A 1 197 ? 13.247 -0.505 2.556 1.00 61.91 197 ARG A CA 1
ATOM 1592 C C . ARG A 1 197 ? 14.053 0.258 1.483 1.00 61.91 197 ARG A C 1
ATOM 1594 O O . ARG A 1 197 ? 14.349 1.433 1.661 1.00 61.91 197 ARG A O 1
ATOM 1601 N N . MET A 1 198 ? 14.397 -0.399 0.374 1.00 60.19 198 MET A N 1
ATOM 1602 C CA . MET A 1 198 ? 14.996 0.224 -0.800 1.00 60.19 198 MET A CA 1
ATOM 1603 C C . MET A 1 198 ? 13.950 1.008 -1.590 1.00 60.19 198 MET A C 1
ATOM 1605 O O . MET A 1 198 ? 12.749 0.718 -1.522 1.00 60.19 198 MET A O 1
ATOM 1609 N N . ASN A 1 199 ? 14.429 1.985 -2.354 1.00 59.59 199 ASN A N 1
ATOM 1610 C CA . ASN A 1 199 ? 13.624 2.616 -3.385 1.00 59.59 199 ASN A CA 1
ATOM 1611 C C . ASN A 1 199 ? 13.389 1.604 -4.520 1.00 59.59 199 ASN A C 1
ATOM 1613 O O . ASN A 1 199 ? 14.287 0.811 -4.811 1.00 59.59 199 ASN A O 1
ATOM 1617 N N . PRO A 1 200 ? 12.198 1.596 -5.137 1.00 64.12 200 PRO A N 1
ATOM 1618 C CA . PRO A 1 200 ? 11.943 0.804 -6.336 1.00 64.12 200 PRO A CA 1
ATOM 1619 C C . PRO A 1 200 ? 12.962 1.147 -7.417 1.00 64.12 200 PRO A C 1
ATOM 1621 O O . PRO A 1 200 ? 13.323 2.317 -7.557 1.00 64.12 200 PRO A O 1
ATOM 1624 N N . VAL A 1 201 ? 13.381 0.139 -8.179 1.00 71.50 201 VAL A N 1
ATOM 1625 C CA . VAL A 1 201 ? 14.263 0.326 -9.332 1.00 71.50 201 VAL A CA 1
ATOM 1626 C C . VAL A 1 201 ? 13.543 1.228 -10.331 1.00 71.50 201 VAL A C 1
ATOM 1628 O O . VAL A 1 201 ? 12.452 0.900 -10.802 1.00 71.50 201 VAL A O 1
ATOM 1631 N N . ASP A 1 202 ? 14.122 2.387 -10.637 1.00 79.12 202 ASP A N 1
ATOM 1632 C CA . ASP A 1 202 ? 13.551 3.263 -11.657 1.00 79.12 202 ASP A CA 1
ATOM 1633 C C . ASP A 1 202 ? 13.817 2.716 -13.074 1.00 79.12 202 ASP A C 1
ATOM 1635 O O . ASP A 1 202 ? 14.626 1.810 -13.288 1.00 79.12 202 ASP A O 1
ATOM 1639 N N . LEU A 1 203 ? 13.131 3.257 -14.085 1.00 81.69 203 LEU A N 1
ATOM 1640 C CA . LEU A 1 203 ? 13.278 2.779 -15.466 1.00 81.69 203 LEU A CA 1
ATOM 1641 C C . LEU A 1 203 ? 14.726 2.888 -15.991 1.00 81.69 203 LEU A C 1
ATOM 1643 O O . LEU A 1 203 ? 15.152 2.081 -16.824 1.00 81.69 203 LEU A O 1
ATOM 1647 N N . GLY A 1 204 ? 15.482 3.886 -15.533 1.00 80.25 204 GLY A N 1
ATOM 1648 C CA . GLY A 1 204 ? 16.877 4.076 -15.909 1.00 80.25 204 GLY A CA 1
ATOM 1649 C C . GLY A 1 204 ? 17.772 2.995 -15.309 1.00 80.25 204 GLY A C 1
ATOM 1650 O O . GLY A 1 204 ? 18.596 2.415 -16.016 1.00 80.25 204 GLY A O 1
ATOM 1651 N N . GLU A 1 205 ? 17.585 2.685 -14.029 1.00 82.62 205 GLU A N 1
ATOM 1652 C CA . GLU A 1 205 ? 18.281 1.609 -13.327 1.00 82.62 205 GLU A CA 1
ATOM 1653 C C . GLU A 1 205 ? 17.934 0.231 -13.895 1.00 82.62 205 GLU A C 1
ATOM 1655 O O . GLU A 1 205 ? 18.845 -0.540 -14.203 1.00 82.62 205 GLU A O 1
ATOM 1660 N N . ALA A 1 206 ? 16.651 -0.043 -14.153 1.00 82.88 206 ALA A N 1
ATOM 1661 C CA . ALA A 1 206 ? 16.210 -1.276 -14.804 1.00 82.88 206 ALA A CA 1
ATOM 1662 C C . ALA A 1 206 ? 16.835 -1.416 -16.202 1.00 82.88 206 ALA A C 1
ATOM 1664 O O . ALA A 1 206 ? 17.278 -2.491 -16.603 1.00 82.88 206 ALA A O 1
ATOM 1665 N N . GLY A 1 207 ? 16.962 -0.303 -16.928 1.00 83.19 207 GLY A N 1
ATOM 1666 C CA . GLY A 1 207 ? 17.634 -0.247 -18.222 1.00 83.19 207 GLY A CA 1
ATOM 1667 C C . GLY A 1 207 ? 19.105 -0.667 -18.200 1.00 83.19 207 GLY A C 1
ATOM 1668 O O . GLY A 1 207 ? 19.576 -1.293 -19.152 1.00 83.19 207 GLY A O 1
ATOM 1669 N N . LYS A 1 208 ? 19.836 -0.367 -17.116 1.00 85.25 208 LYS A N 1
ATOM 1670 C CA . LYS A 1 208 ? 21.253 -0.754 -16.958 1.00 85.25 208 LYS A CA 1
ATOM 1671 C C . LYS A 1 208 ? 21.434 -2.269 -16.861 1.00 85.25 208 LYS A C 1
ATOM 1673 O O . LYS A 1 208 ? 22.505 -2.765 -17.199 1.00 85.25 208 LYS A O 1
ATOM 1678 N N . LEU A 1 209 ? 20.398 -2.995 -16.438 1.00 85.44 209 LEU A N 1
ATOM 1679 C CA . LEU A 1 209 ? 20.408 -4.455 -16.342 1.00 85.44 209 LEU A CA 1
ATOM 1680 C C . LEU A 1 209 ? 20.264 -5.141 -17.709 1.00 85.44 209 LEU A C 1
ATOM 1682 O O . LEU A 1 209 ? 20.503 -6.341 -17.812 1.00 85.44 209 LEU A O 1
ATOM 1686 N N . ILE A 1 210 ? 19.895 -4.405 -18.764 1.00 87.19 210 ILE A N 1
ATOM 1687 C CA . ILE A 1 210 ? 19.738 -4.947 -20.116 1.00 87.19 210 ILE A CA 1
ATOM 1688 C C . ILE A 1 210 ? 21.101 -4.894 -20.831 1.00 87.19 210 ILE A C 1
ATOM 1690 O O . ILE A 1 210 ? 21.557 -3.806 -21.198 1.00 87.19 210 ILE A O 1
ATOM 1694 N N . PRO A 1 211 ? 21.783 -6.031 -21.068 1.00 83.69 211 PRO A N 1
ATOM 1695 C CA . PRO A 1 211 ? 23.142 -6.028 -21.608 1.00 83.69 211 PRO A CA 1
ATOM 1696 C C . PRO A 1 211 ? 23.205 -5.502 -23.047 1.00 83.69 211 PRO A C 1
ATOM 1698 O O . PRO A 1 211 ? 24.063 -4.676 -23.360 1.00 83.69 211 PRO A O 1
ATOM 1701 N N . ASP A 1 212 ? 22.260 -5.876 -23.910 1.00 84.19 212 ASP A N 1
ATOM 1702 C CA . ASP A 1 212 ? 22.235 -5.502 -25.328 1.00 84.19 212 ASP A CA 1
ATOM 1703 C C . ASP A 1 212 ? 20.803 -5.501 -25.910 1.00 84.19 212 ASP A C 1
ATOM 1705 O O . ASP A 1 212 ? 19.824 -5.706 -25.197 1.00 84.19 212 ASP A O 1
ATOM 1709 N N . ALA A 1 213 ? 20.670 -5.233 -27.213 1.00 83.31 213 ALA A N 1
ATOM 1710 C CA . ALA A 1 213 ? 19.379 -5.151 -27.904 1.00 83.31 213 ALA A CA 1
ATOM 1711 C C . ALA A 1 213 ? 18.686 -6.510 -28.149 1.00 83.31 213 ALA A C 1
ATOM 1713 O O . ALA A 1 213 ? 17.593 -6.529 -28.714 1.00 83.31 213 ALA A O 1
ATOM 1714 N N . ARG A 1 214 ? 19.309 -7.634 -27.771 1.00 86.38 214 ARG A N 1
ATOM 1715 C CA . ARG A 1 214 ? 18.725 -8.986 -27.836 1.00 86.38 214 ARG A CA 1
ATOM 1716 C C . ARG A 1 214 ? 18.134 -9.422 -26.497 1.00 86.38 214 ARG A C 1
ATOM 1718 O O . ARG A 1 214 ? 17.421 -10.420 -26.454 1.00 86.38 214 ARG A O 1
ATOM 1725 N N . ALA A 1 215 ? 18.422 -8.687 -25.427 1.00 88.56 215 ALA A N 1
ATOM 1726 C CA . ALA A 1 215 ? 17.862 -8.915 -24.109 1.00 88.56 215 ALA A CA 1
ATOM 1727 C C . ALA A 1 215 ? 16.654 -8.007 -23.847 1.00 88.56 215 ALA A C 1
ATOM 1729 O O . ALA A 1 215 ? 16.575 -6.869 -24.319 1.00 88.56 215 ALA A O 1
ATOM 1730 N N . ALA A 1 216 ? 15.723 -8.521 -23.050 1.00 90.44 216 ALA A N 1
ATOM 1731 C CA . ALA A 1 216 ? 14.563 -7.792 -22.577 1.00 90.44 216 ALA A CA 1
ATOM 1732 C C . ALA A 1 216 ? 14.288 -8.143 -21.115 1.00 90.44 216 ALA A C 1
ATOM 1734 O O . ALA A 1 216 ? 14.537 -9.273 -20.691 1.00 90.44 216 ALA A O 1
ATOM 1735 N N . ILE A 1 217 ? 13.745 -7.186 -20.368 1.00 89.69 217 ILE A N 1
ATOM 1736 C CA . ILE A 1 217 ? 13.163 -7.439 -19.050 1.00 89.69 217 ILE A CA 1
ATOM 1737 C C . ILE A 1 217 ? 11.651 -7.427 -19.216 1.00 89.69 217 ILE A C 1
ATOM 1739 O O . ILE A 1 217 ? 11.090 -6.533 -19.854 1.00 89.69 217 ILE A O 1
ATOM 1743 N N . LEU A 1 218 ? 11.015 -8.452 -18.660 1.00 90.62 218 LEU A N 1
ATOM 1744 C CA . LEU A 1 218 ? 9.572 -8.579 -18.589 1.00 90.62 218 LEU A CA 1
ATOM 1745 C C . LEU A 1 218 ? 9.159 -8.411 -17.136 1.00 90.62 218 LEU A C 1
ATOM 1747 O O . LEU A 1 218 ? 9.517 -9.233 -16.293 1.00 90.62 218 LEU A O 1
ATOM 1751 N N . GLU A 1 219 ? 8.400 -7.361 -16.872 1.00 88.69 219 GLU A N 1
ATOM 1752 C CA . GLU A 1 219 ? 7.741 -7.150 -15.592 1.00 88.69 219 GLU A CA 1
ATOM 1753 C C . GLU A 1 219 ? 6.238 -7.287 -15.794 1.00 88.69 219 GLU A C 1
ATOM 1755 O O . GLU A 1 219 ? 5.701 -6.767 -16.770 1.00 88.69 219 GLU A O 1
ATOM 1760 N N . TYR A 1 220 ? 5.547 -8.011 -14.917 1.00 90.38 220 TYR A N 1
ATOM 1761 C CA . TYR A 1 220 ? 4.109 -8.203 -15.058 1.00 90.38 220 TYR A CA 1
ATOM 1762 C C . TYR A 1 220 ? 3.371 -8.034 -13.739 1.00 90.38 220 TYR A C 1
ATOM 1764 O O . TYR A 1 220 ? 3.857 -8.412 -12.676 1.00 90.38 220 TYR A O 1
ATOM 1772 N N . VAL A 1 221 ? 2.162 -7.490 -13.837 1.00 89.81 221 VAL A N 1
ATOM 1773 C CA . VAL A 1 221 ? 1.261 -7.262 -12.708 1.00 89.81 221 VAL A CA 1
ATOM 1774 C C . VAL A 1 221 ? -0.069 -7.916 -13.028 1.00 89.81 221 VAL A C 1
ATOM 1776 O O . VAL A 1 221 ? -0.703 -7.578 -14.028 1.00 89.81 221 VAL A O 1
ATOM 1779 N N . VAL A 1 222 ? -0.487 -8.849 -12.178 1.00 88.31 222 VAL A N 1
ATOM 1780 C CA . VAL A 1 222 ? -1.785 -9.520 -12.285 1.00 88.31 222 VAL A CA 1
ATOM 1781 C C . VAL A 1 222 ? -2.768 -8.795 -11.372 1.00 88.31 222 VAL A C 1
ATOM 1783 O O . VAL A 1 222 ? -2.636 -8.841 -10.150 1.00 88.31 222 VAL A O 1
ATOM 1786 N N . THR A 1 223 ? -3.739 -8.107 -11.965 1.00 83.50 223 THR A N 1
ATOM 1787 C CA . THR A 1 223 ? -4.872 -7.514 -11.247 1.00 83.50 223 THR A CA 1
ATOM 1788 C C . THR A 1 223 ? -6.063 -8.470 -11.272 1.00 83.50 223 THR A C 1
ATOM 1790 O O . THR A 1 223 ? -6.023 -9.519 -11.913 1.00 83.50 223 THR A O 1
ATOM 1793 N N . GLU A 1 224 ? -7.141 -8.125 -10.565 1.00 77.19 224 GLU A N 1
ATOM 1794 C CA . GLU A 1 224 ? -8.356 -8.955 -10.526 1.00 77.19 224 GLU A CA 1
ATOM 1795 C C . GLU A 1 224 ? -8.993 -9.152 -11.909 1.00 77.19 224 GLU A C 1
ATOM 1797 O O . GLU A 1 224 ? -9.642 -10.165 -12.157 1.00 77.19 224 GLU A O 1
ATOM 1802 N N . ASP A 1 225 ? -8.820 -8.182 -12.809 1.00 83.19 225 ASP A N 1
ATOM 1803 C CA . ASP A 1 225 ? -9.490 -8.132 -14.103 1.00 83.19 225 ASP A CA 1
ATOM 1804 C C . ASP A 1 225 ? -8.564 -8.340 -15.308 1.00 83.19 225 ASP A C 1
ATOM 1806 O O . ASP A 1 225 ? -9.058 -8.720 -16.373 1.00 83.19 225 ASP A O 1
ATOM 1810 N N . ARG A 1 226 ? -7.255 -8.064 -15.193 1.00 89.06 226 ARG A N 1
ATOM 1811 C CA . ARG A 1 226 ? -6.299 -8.084 -16.318 1.00 89.06 226 ARG A CA 1
ATOM 1812 C C . ARG A 1 226 ? -4.873 -8.389 -15.863 1.00 89.06 226 ARG A C 1
ATOM 1814 O O . ARG A 1 226 ? -4.535 -8.285 -14.691 1.00 89.06 226 ARG A O 1
ATOM 1821 N N . THR A 1 227 ? -4.009 -8.736 -16.813 1.00 92.38 227 THR A N 1
ATOM 1822 C CA . THR A 1 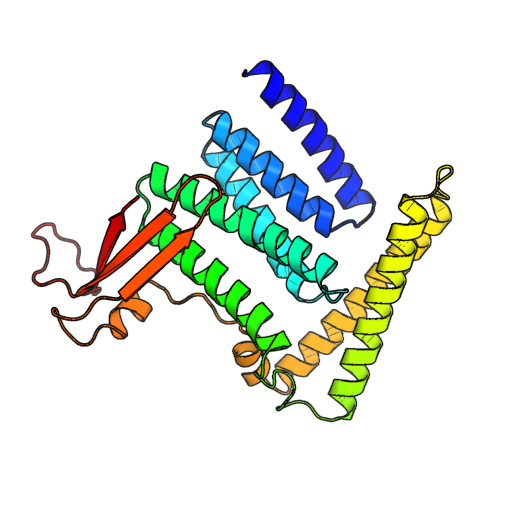227 ? -2.558 -8.793 -16.588 1.00 92.38 227 THR A CA 1
ATOM 1823 C C . THR A 1 227 ? -1.886 -7.711 -17.417 1.00 92.38 227 THR A C 1
ATOM 1825 O O . THR A 1 227 ? -2.099 -7.634 -18.620 1.00 92.38 227 THR A O 1
ATOM 1828 N N . TYR A 1 228 ? -1.064 -6.885 -16.780 1.00 93.44 228 TYR A N 1
ATOM 1829 C CA . TYR A 1 228 ? -0.254 -5.875 -17.453 1.00 93.44 228 TYR A CA 1
ATOM 1830 C C . TYR A 1 228 ? 1.165 -6.401 -17.610 1.00 93.44 228 TYR A C 1
ATOM 1832 O O . TYR A 1 228 ? 1.757 -6.833 -16.625 1.00 93.44 228 TYR A O 1
ATOM 1840 N N . LEU A 1 229 ? 1.714 -6.347 -18.821 1.00 94.25 229 LEU A N 1
ATOM 1841 C CA . LEU A 1 229 ? 3.089 -6.746 -19.118 1.00 94.25 229 LEU A CA 1
ATOM 1842 C C . LEU A 1 229 ? 3.897 -5.531 -19.579 1.00 94.25 229 LEU A C 1
ATOM 1844 O O . LEU A 1 229 ? 3.666 -4.993 -20.660 1.00 94.25 229 LEU A O 1
ATOM 1848 N N . PHE A 1 230 ? 4.877 -5.138 -18.778 1.00 94.38 230 PHE A N 1
ATOM 1849 C CA . PHE A 1 230 ? 5.889 -4.140 -19.079 1.00 94.38 230 PHE A CA 1
ATOM 1850 C C . PHE A 1 230 ? 7.088 -4.822 -19.746 1.00 94.38 230 PHE A C 1
ATOM 1852 O O . PHE A 1 230 ? 7.789 -5.634 -19.145 1.00 94.38 230 PHE A O 1
ATOM 1859 N N . LEU A 1 231 ? 7.327 -4.484 -21.009 1.00 93.81 231 LEU A N 1
ATOM 1860 C CA . LEU A 1 231 ? 8.477 -4.926 -21.787 1.00 93.81 231 LEU A CA 1
ATOM 1861 C C . LEU A 1 231 ? 9.509 -3.805 -21.839 1.00 93.81 231 LEU A C 1
ATOM 1863 O O . LEU A 1 231 ? 9.263 -2.761 -22.452 1.00 93.81 231 LEU A O 1
ATOM 1867 N N . LEU A 1 232 ? 10.673 -4.051 -21.246 1.00 92.75 232 LEU A N 1
ATOM 1868 C CA . LEU A 1 232 ? 11.820 -3.158 -21.304 1.00 92.75 232 LEU A CA 1
ATOM 1869 C C . LEU A 1 232 ? 12.861 -3.729 -22.267 1.00 92.75 232 LEU A C 1
ATOM 1871 O O . LEU A 1 232 ? 13.267 -4.883 -22.141 1.00 92.75 232 LEU A O 1
ATOM 1875 N N . THR A 1 233 ? 13.330 -2.913 -23.207 1.00 90.94 233 THR A N 1
ATOM 1876 C CA . THR A 1 233 ? 14.375 -3.283 -24.179 1.00 90.94 233 THR A CA 1
ATOM 1877 C C . THR A 1 233 ? 15.356 -2.136 -24.378 1.00 90.94 233 THR A C 1
ATOM 1879 O O . THR A 1 233 ? 14.992 -0.975 -24.193 1.00 90.94 233 THR A O 1
ATOM 1882 N N . LYS A 1 234 ? 16.575 -2.407 -24.855 1.00 86.12 234 LYS A N 1
ATOM 1883 C CA . LYS A 1 234 ? 17.455 -1.328 -25.331 1.00 86.12 234 LYS A CA 1
ATOM 1884 C C . LYS A 1 234 ? 16.907 -0.686 -26.613 1.00 86.12 234 LYS A C 1
ATOM 1886 O O . LYS A 1 234 ? 16.459 -1.386 -27.521 1.00 86.12 234 LYS A O 1
ATOM 1891 N N . ARG A 1 235 ? 16.935 0.648 -26.702 1.00 72.44 235 ARG A N 1
ATOM 1892 C CA . ARG A 1 235 ? 16.634 1.386 -27.939 1.00 72.44 235 ARG A CA 1
ATOM 1893 C C . ARG A 1 235 ? 17.718 1.099 -28.966 1.00 72.44 235 ARG A C 1
ATOM 1895 O O . ARG A 1 235 ? 18.902 1.202 -28.663 1.00 72.44 235 ARG A O 1
ATOM 1902 N N . GLN A 1 236 ? 17.297 0.793 -30.187 1.00 58.34 236 GLN A N 1
ATOM 1903 C CA . GLN A 1 236 ? 18.215 0.586 -31.305 1.00 58.34 236 GLN A CA 1
ATOM 1904 C C . GLN A 1 236 ? 18.634 1.910 -31.980 1.00 58.34 236 GLN A C 1
ATOM 1906 O O . GLN A 1 236 ? 19.691 1.931 -32.598 1.00 58.34 236 GLN A O 1
ATOM 1911 N N . GLN A 1 237 ? 17.881 3.015 -31.812 1.00 49.78 237 GLN A N 1
ATOM 1912 C CA . GLN A 1 237 ? 18.183 4.368 -32.329 1.00 49.78 237 GLN A CA 1
ATOM 1913 C C . GLN A 1 237 ? 17.508 5.479 -31.477 1.00 49.78 237 GLN A C 1
ATOM 1915 O O . GLN A 1 237 ? 16.465 5.213 -30.870 1.00 49.78 237 GLN A O 1
ATOM 1920 N N . PRO A 1 238 ? 18.062 6.711 -31.418 1.00 47.41 238 PRO A N 1
ATOM 1921 C CA . PRO A 1 238 ? 17.393 7.869 -30.818 1.00 47.41 238 PRO A CA 1
ATOM 1922 C C . PRO A 1 238 ? 16.215 8.351 -31.686 1.00 47.41 238 PRO A C 1
ATOM 1924 O O . PRO A 1 238 ? 16.290 8.302 -32.911 1.00 47.41 238 PRO A O 1
ATOM 1927 N N . GLN A 1 239 ? 15.123 8.813 -31.061 1.00 49.06 239 GLN A N 1
ATOM 1928 C CA . GLN A 1 239 ? 14.025 9.476 -31.779 1.00 49.06 239 GLN A CA 1
ATOM 1929 C C . GLN A 1 239 ? 14.480 10.843 -32.311 1.00 49.06 239 GLN A C 1
ATOM 1931 O O . GLN A 1 239 ? 15.290 11.518 -31.681 1.00 49.06 239 GLN A O 1
ATOM 1936 N N . ALA A 1 240 ? 13.938 11.245 -33.463 1.00 45.44 240 ALA A N 1
ATOM 1937 C CA . ALA A 1 240 ? 14.284 12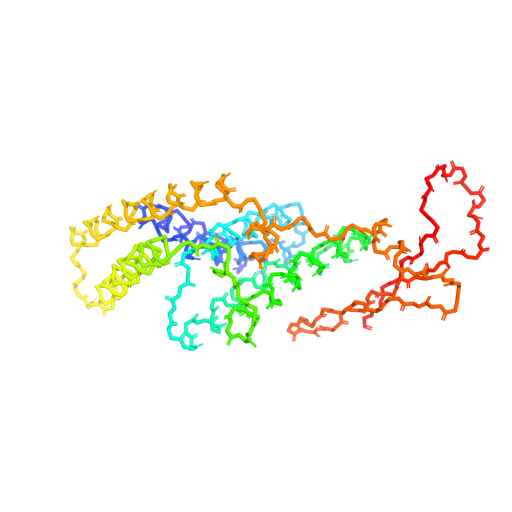.482 -34.169 1.00 45.44 240 ALA A CA 1
ATOM 1938 C C . ALA A 1 240 ? 13.804 13.776 -33.474 1.00 45.44 240 ALA A C 1
ATOM 1940 O O . ALA A 1 240 ? 14.149 14.867 -33.921 1.00 45.44 240 ALA A O 1
ATOM 1941 N N . ASP A 1 241 ? 13.063 13.673 -32.371 1.00 46.03 241 ASP A N 1
ATOM 1942 C CA . ASP A 1 241 ? 12.414 14.811 -31.722 1.00 46.03 241 ASP A CA 1
ATOM 1943 C C . ASP A 1 241 ? 13.131 15.199 -30.427 1.00 46.03 241 ASP A C 1
ATOM 1945 O O . ASP A 1 241 ? 12.637 14.909 -29.346 1.00 46.03 241 ASP A O 1
ATOM 1949 N N . GLY A 1 242 ? 14.305 15.831 -30.548 1.00 45.25 242 GLY A N 1
ATOM 1950 C CA . GLY A 1 242 ? 14.864 16.809 -29.593 1.00 45.25 242 GLY A CA 1
ATOM 1951 C C . GLY A 1 242 ? 14.991 16.464 -28.097 1.00 45.25 242 GLY A C 1
ATOM 1952 O O . GLY A 1 242 ? 15.414 17.330 -27.334 1.00 45.25 242 GLY A O 1
ATOM 1953 N N . ASP A 1 243 ? 14.653 15.255 -27.658 1.00 43.91 243 ASP A N 1
ATOM 1954 C CA . ASP A 1 243 ? 14.659 14.851 -26.257 1.00 43.91 243 ASP A CA 1
ATOM 1955 C C . ASP A 1 243 ? 16.047 14.315 -25.893 1.00 43.91 243 ASP A C 1
ATOM 1957 O O . ASP A 1 243 ? 16.441 13.199 -26.239 1.00 43.91 243 ASP A O 1
ATOM 1961 N N . SER A 1 244 ? 16.831 15.156 -25.223 1.00 40.09 244 SER A N 1
ATOM 1962 C CA . SER A 1 244 ? 18.219 14.911 -24.825 1.00 40.09 244 SER A CA 1
ATOM 1963 C C . SER A 1 244 ? 18.355 14.025 -23.578 1.00 40.09 244 SER A C 1
ATOM 1965 O O . SER A 1 244 ? 19.374 14.073 -22.887 1.00 40.09 244 SER A O 1
ATOM 1967 N N . SER A 1 245 ? 17.354 13.193 -23.276 1.00 41.34 245 SER A N 1
ATOM 1968 C CA . SER A 1 245 ? 17.374 12.326 -22.097 1.00 41.34 245 SER A CA 1
ATOM 1969 C C . SER A 1 245 ? 18.217 11.053 -22.327 1.00 41.34 245 SER A C 1
ATOM 1971 O O . SER A 1 245 ? 17.920 10.260 -23.229 1.00 41.34 245 SER A O 1
ATOM 1973 N N . PRO A 1 246 ? 19.267 10.798 -21.518 1.00 40.78 246 PRO A N 1
ATOM 1974 C CA . PRO A 1 246 ? 20.189 9.678 -21.689 1.00 40.78 246 PRO A CA 1
ATOM 1975 C C . PRO A 1 246 ? 19.625 8.372 -21.104 1.00 40.78 246 PRO A C 1
ATOM 1977 O O . PRO A 1 246 ? 20.238 7.748 -20.240 1.00 40.78 246 PRO A O 1
ATOM 1980 N N . ALA A 1 247 ? 18.470 7.915 -21.587 1.00 52.75 247 ALA A N 1
ATOM 1981 C CA . ALA A 1 247 ? 17.963 6.582 -21.272 1.00 52.75 247 ALA A CA 1
ATOM 1982 C C . ALA A 1 247 ? 17.819 5.765 -22.560 1.00 52.75 247 ALA A C 1
ATOM 1984 O O . ALA A 1 247 ? 16.834 5.864 -23.290 1.00 52.75 247 ALA A O 1
ATOM 1985 N N . ALA A 1 248 ? 18.809 4.910 -22.827 1.00 69.31 248 ALA A N 1
ATOM 1986 C CA . ALA A 1 248 ? 18.837 3.952 -23.933 1.00 69.31 248 ALA A CA 1
ATOM 1987 C C . ALA A 1 248 ? 17.787 2.823 -23.798 1.00 69.31 248 ALA A C 1
ATOM 1989 O O . ALA A 1 248 ? 17.962 1.755 -24.376 1.00 69.31 248 ALA A O 1
ATOM 1990 N N . THR A 1 249 ? 16.704 3.042 -23.051 1.00 80.19 249 THR A N 1
ATOM 1991 C CA . THR A 1 249 ? 15.699 2.043 -22.673 1.00 80.19 249 THR A CA 1
ATOM 1992 C C . THR A 1 249 ? 14.348 2.420 -23.277 1.00 80.19 249 THR A C 1
ATOM 1994 O O . THR A 1 249 ? 13.903 3.569 -23.225 1.00 80.19 249 THR A O 1
ATOM 1997 N N . SER A 1 250 ? 13.694 1.452 -23.907 1.00 85.94 250 SER A N 1
ATOM 1998 C CA . SER A 1 250 ? 12.315 1.534 -24.380 1.00 85.94 250 SER A CA 1
ATOM 1999 C C . SER A 1 250 ? 11.425 0.760 -23.418 1.00 85.94 250 SER A C 1
ATOM 2001 O O . SER A 1 250 ? 11.817 -0.314 -22.970 1.00 85.94 250 SER A O 1
ATOM 2003 N N . LEU A 1 251 ? 10.245 1.306 -23.125 1.00 90.06 251 LEU A N 1
ATOM 2004 C CA . LEU A 1 251 ? 9.211 0.672 -22.317 1.00 90.06 251 LEU A CA 1
ATOM 2005 C C . LEU A 1 251 ? 7.939 0.549 -23.159 1.00 90.06 251 LEU A C 1
ATOM 2007 O O . LEU A 1 251 ? 7.437 1.551 -23.671 1.00 90.06 251 LEU A O 1
ATOM 2011 N N . LYS A 1 252 ? 7.417 -0.670 -23.293 1.00 92.19 252 LYS A N 1
ATOM 2012 C CA . LYS A 1 252 ? 6.112 -0.955 -23.905 1.00 92.19 252 LYS A CA 1
ATOM 2013 C C . LYS A 1 252 ? 5.229 -1.680 -22.902 1.00 92.19 252 LYS A C 1
ATOM 2015 O O . LYS A 1 252 ? 5.738 -2.466 -22.112 1.00 92.19 252 LYS A O 1
ATOM 2020 N N . VAL A 1 253 ? 3.925 -1.432 -22.954 1.00 92.31 253 VAL A N 1
ATOM 2021 C CA . VAL A 1 253 ? 2.947 -2.095 -22.085 1.00 92.31 253 VAL A CA 1
ATOM 2022 C C . VAL A 1 253 ? 1.966 -2.879 -22.941 1.00 92.31 253 VAL A C 1
ATOM 2024 O O . VAL A 1 253 ? 1.449 -2.347 -23.924 1.00 92.31 253 VAL A O 1
ATOM 2027 N N . TYR A 1 254 ? 1.728 -4.128 -22.562 1.00 91.81 254 TYR A N 1
ATOM 2028 C CA . TYR A 1 254 ? 0.722 -5.008 -23.147 1.00 91.81 254 TYR A CA 1
ATOM 2029 C C . TYR A 1 254 ? -0.323 -5.363 -22.087 1.00 91.81 254 TYR A C 1
ATOM 2031 O O . TYR A 1 254 ? -0.025 -5.355 -20.890 1.00 91.81 254 TYR A O 1
ATOM 2039 N N . THR A 1 255 ? -1.542 -5.641 -22.542 1.00 84.69 255 THR A N 1
ATOM 2040 C CA . THR A 1 255 ? -2.721 -5.959 -21.721 1.00 84.69 255 THR A CA 1
ATOM 2041 C C . THR A 1 255 ? -3.426 -7.184 -22.257 1.00 84.69 255 THR A C 1
ATOM 2043 O O . THR A 1 255 ? -3.490 -7.267 -23.507 1.00 84.69 255 THR A O 1
#